Protein AF-N6TYP0-F1 (afdb_monomer_lite)

Structure (mmCIF, N/CA/C/O backbone):
data_AF-N6TYP0-F1
#
_entry.id   AF-N6TYP0-F1
#
loop_
_atom_site.group_PDB
_atom_site.id
_atom_site.type_symbol
_atom_site.label_atom_id
_atom_site.label_alt_id
_atom_site.label_comp_id
_atom_site.label_asym_id
_atom_site.label_entity_id
_atom_site.label_seq_id
_atom_site.pdbx_PDB_ins_code
_atom_site.Cartn_x
_atom_site.Cartn_y
_atom_site.Cartn_z
_atom_site.occupancy
_atom_site.B_iso_or_equiv
_atom_site.auth_seq_id
_atom_site.auth_comp_id
_a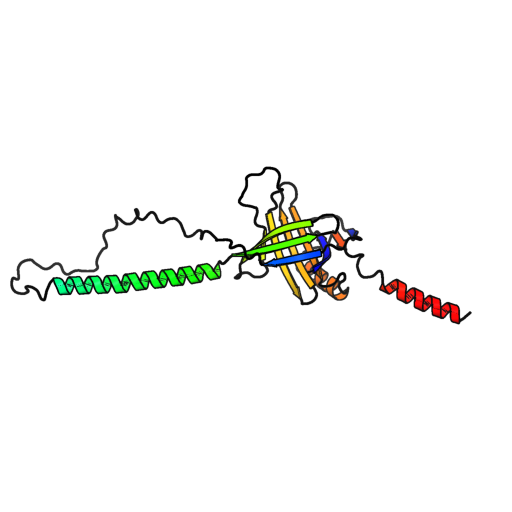tom_site.auth_asym_id
_atom_site.auth_atom_id
_atom_site.pdbx_PDB_model_num
ATOM 1 N N . MET A 1 1 ? 2.425 -13.419 2.176 1.00 88.25 1 MET A N 1
ATOM 2 C CA . MET A 1 1 ? 3.664 -13.027 1.487 1.00 88.25 1 MET A CA 1
ATOM 3 C C . MET A 1 1 ? 3.292 -12.378 0.166 1.00 88.25 1 MET A C 1
ATOM 5 O O . MET A 1 1 ? 2.294 -12.791 -0.429 1.00 88.25 1 MET A O 1
ATOM 9 N N . TRP A 1 2 ? 4.047 -11.353 -0.212 1.00 93.81 2 TRP A N 1
ATOM 10 C CA . TRP A 1 2 ? 3.915 -10.574 -1.436 1.00 93.81 2 TRP A CA 1
ATOM 11 C C . TRP A 1 2 ? 5.307 -10.142 -1.903 1.00 93.81 2 TRP A C 1
ATOM 13 O O . TRP A 1 2 ? 6.146 -9.832 -1.065 1.00 93.81 2 TRP A O 1
ATOM 23 N N . TYR A 1 3 ? 5.543 -10.083 -3.204 1.00 93.88 3 TYR A N 1
ATOM 24 C CA . TYR A 1 3 ? 6.759 -9.545 -3.806 1.00 93.88 3 TYR A CA 1
ATOM 25 C C . TYR A 1 3 ? 6.466 -8.154 -4.350 1.00 93.88 3 TYR A C 1
ATOM 27 O O . TYR A 1 3 ? 5.438 -7.959 -5.001 1.00 93.88 3 TYR A O 1
ATOM 35 N N . LEU A 1 4 ? 7.346 -7.188 -4.097 1.00 94.31 4 LEU A N 1
ATOM 36 C CA . LEU A 1 4 ? 7.292 -5.902 -4.783 1.00 94.31 4 LEU A CA 1
ATOM 37 C C . LEU A 1 4 ? 7.694 -6.126 -6.241 1.00 94.31 4 LEU A C 1
ATOM 39 O O . LEU A 1 4 ? 8.752 -6.703 -6.496 1.00 94.31 4 LEU A O 1
ATOM 43 N N . ILE A 1 5 ? 6.852 -5.693 -7.178 1.00 94.94 5 ILE A N 1
ATOM 44 C CA . ILE A 1 5 ? 7.095 -5.793 -8.624 1.00 94.94 5 ILE A CA 1
ATOM 45 C C . ILE A 1 5 ? 7.471 -4.431 -9.200 1.00 94.94 5 ILE A C 1
ATOM 47 O O . ILE A 1 5 ? 8.457 -4.320 -9.928 1.00 94.94 5 ILE A O 1
ATOM 51 N N . GLU A 1 6 ? 6.710 -3.390 -8.853 1.00 95.12 6 GLU A N 1
ATOM 52 C CA . GLU A 1 6 ? 7.038 -2.012 -9.217 1.00 95.12 6 GLU A CA 1
ATOM 53 C C . GLU A 1 6 ? 6.721 -1.043 -8.076 1.00 95.12 6 GLU A C 1
ATOM 55 O O . GLU A 1 6 ? 5.681 -1.160 -7.421 1.00 95.12 6 GLU A O 1
ATOM 60 N N . LYS A 1 7 ? 7.593 -0.051 -7.880 1.00 94.06 7 LYS A N 1
ATOM 61 C CA . LYS A 1 7 ? 7.318 1.159 -7.098 1.00 94.06 7 LYS A CA 1
ATOM 62 C C . LYS A 1 7 ? 7.265 2.351 -8.052 1.00 94.06 7 LYS A C 1
ATOM 64 O O . LYS A 1 7 ? 8.218 2.634 -8.768 1.00 94.06 7 LYS A O 1
ATOM 69 N N . LEU A 1 8 ? 6.131 3.036 -8.066 1.00 94.56 8 LEU A N 1
ATOM 70 C CA . LEU A 1 8 ? 5.829 4.165 -8.939 1.00 94.56 8 LEU A CA 1
ATOM 71 C C . LEU A 1 8 ? 5.824 5.430 -8.087 1.00 94.56 8 LEU A C 1
ATOM 73 O O . LEU A 1 8 ? 4.904 5.615 -7.297 1.00 94.56 8 LEU A O 1
ATOM 77 N N . VAL A 1 9 ? 6.836 6.281 -8.205 1.00 92.56 9 VAL A N 1
ATOM 78 C CA . VAL A 1 9 ? 6.899 7.550 -7.469 1.00 92.56 9 VAL A CA 1
ATOM 79 C C . VAL A 1 9 ? 6.214 8.629 -8.303 1.00 92.56 9 VAL A C 1
ATOM 81 O O . VAL A 1 9 ? 6.543 8.827 -9.469 1.00 92.56 9 VAL A O 1
ATOM 84 N N . HIS A 1 10 ? 5.235 9.303 -7.703 1.00 90.62 10 HIS A N 1
ATOM 85 C CA . HIS A 1 10 ? 4.375 10.285 -8.370 1.00 90.62 10 HIS A CA 1
ATOM 86 C C . HIS A 1 10 ? 4.818 11.736 -8.140 1.00 90.62 10 HIS A C 1
ATOM 88 O O . HIS A 1 10 ? 4.333 12.635 -8.821 1.00 90.62 10 HIS A O 1
ATOM 94 N N . THR A 1 11 ? 5.703 11.978 -7.169 1.00 85.44 11 THR A N 1
ATOM 95 C CA . THR A 1 11 ? 6.241 13.311 -6.841 1.00 85.44 11 THR A CA 1
ATOM 96 C C . THR A 1 11 ? 7.476 13.690 -7.653 1.00 85.44 11 THR A C 1
ATOM 98 O O . THR A 1 11 ? 7.867 14.851 -7.647 1.00 85.44 11 THR A O 1
ATOM 101 N N . GLU A 1 12 ? 8.102 12.729 -8.329 1.00 79.88 12 GLU A N 1
ATOM 102 C CA . GLU A 1 12 ? 9.332 12.948 -9.086 1.00 79.88 12 GLU A CA 1
ATOM 103 C C . GLU A 1 12 ? 9.019 13.591 -10.446 1.00 79.88 12 GLU A C 1
ATOM 105 O O . GLU A 1 12 ? 8.134 13.132 -11.170 1.00 79.88 12 GLU A O 1
ATOM 110 N N . GLU A 1 13 ? 9.752 14.637 -10.830 1.00 77.75 13 GLU A N 1
ATOM 111 C CA . GLU A 1 13 ? 9.562 15.303 -12.132 1.00 77.75 13 GLU A CA 1
ATOM 112 C C . GLU A 1 13 ? 10.243 14.543 -13.281 1.00 77.75 13 GLU A C 1
ATOM 114 O O . GLU A 1 13 ? 9.844 14.624 -14.451 1.00 77.75 13 GLU A O 1
ATOM 119 N N . ARG A 1 14 ? 11.284 13.772 -12.952 1.00 80.38 14 ARG A N 1
ATOM 120 C CA . ARG A 1 14 ? 12.075 13.020 -13.923 1.00 80.38 14 ARG A CA 1
ATOM 121 C C . ARG A 1 14 ? 11.320 11.786 -14.392 1.00 80.38 14 ARG A C 1
ATOM 123 O O . ARG A 1 14 ? 10.904 10.947 -13.600 1.00 80.38 14 ARG A O 1
ATOM 130 N N . HIS A 1 15 ? 11.208 11.662 -15.710 1.00 85.88 15 HIS A N 1
ATOM 131 C CA . HIS A 1 15 ? 10.636 10.483 -16.343 1.00 85.88 15 HIS A CA 1
ATOM 132 C C . HIS A 1 15 ? 11.726 9.428 -16.505 1.00 85.88 15 HIS A C 1
ATOM 134 O O . HIS A 1 15 ? 12.552 9.520 -17.414 1.00 85.88 15 HIS A O 1
ATOM 140 N N . GLN A 1 16 ? 11.769 8.452 -15.602 1.00 89.81 16 GLN A N 1
ATOM 141 C CA . GLN A 1 16 ? 12.806 7.427 -15.613 1.00 89.81 16 GLN A CA 1
ATOM 142 C C . GLN A 1 16 ? 12.264 6.081 -15.145 1.00 89.81 16 GLN A C 1
ATOM 144 O O . GLN A 1 16 ? 11.435 5.989 -14.245 1.00 89.81 16 GLN A O 1
ATOM 149 N N . THR A 1 17 ? 12.770 5.012 -15.755 1.00 91.06 17 THR A N 1
ATOM 150 C CA . THR A 1 17 ? 12.577 3.647 -15.272 1.00 91.06 17 THR A CA 1
ATOM 151 C C . THR A 1 17 ? 13.923 3.065 -14.877 1.00 91.06 17 THR A C 1
ATOM 153 O O . THR A 1 17 ? 14.840 3.025 -15.697 1.00 91.06 17 THR A O 1
ATOM 156 N N . ILE A 1 18 ? 14.032 2.589 -13.641 1.00 91.06 18 ILE A N 1
ATOM 157 C CA . ILE A 1 18 ? 15.195 1.849 -13.154 1.00 91.06 18 ILE A CA 1
ATOM 158 C C . ILE A 1 18 ? 14.818 0.387 -12.919 1.00 91.06 18 ILE A C 1
ATOM 160 O O . ILE A 1 18 ? 13.674 0.070 -12.594 1.00 91.06 18 ILE A O 1
ATOM 164 N N . ARG A 1 19 ? 15.778 -0.520 -13.115 1.00 90.50 19 ARG A N 1
ATOM 165 C CA . ARG A 1 19 ? 15.606 -1.956 -12.873 1.00 90.50 19 ARG A CA 1
ATOM 166 C C . ARG A 1 19 ? 16.536 -2.385 -11.752 1.00 90.50 19 ARG A C 1
ATOM 168 O O . ARG A 1 19 ? 17.746 -2.204 -11.853 1.00 90.50 19 ARG A O 1
ATOM 175 N N . LEU A 1 20 ? 15.955 -2.949 -10.708 1.00 87.94 20 LEU A N 1
ATOM 176 C CA . LEU A 1 20 ? 16.646 -3.438 -9.531 1.00 87.94 20 LEU A CA 1
ATOM 177 C C . LEU A 1 20 ? 16.724 -4.965 -9.587 1.00 87.94 20 LEU A C 1
ATOM 179 O O . LEU A 1 20 ? 15.773 -5.652 -9.975 1.00 87.94 20 LEU A O 1
ATOM 183 N N . THR A 1 21 ? 17.875 -5.492 -9.181 1.00 83.25 21 THR A N 1
ATOM 184 C CA . THR A 1 21 ? 18.109 -6.935 -9.049 1.00 83.25 21 THR A CA 1
ATOM 185 C C . THR A 1 21 ? 17.519 -7.499 -7.759 1.00 83.25 21 THR A C 1
ATOM 187 O O . THR A 1 21 ? 17.315 -8.707 -7.654 1.00 83.25 21 THR A O 1
ATOM 190 N N . SER A 1 22 ? 17.215 -6.637 -6.785 1.00 86.88 22 SER A N 1
ATOM 191 C CA . SER A 1 22 ? 16.569 -7.022 -5.536 1.00 86.88 22 SER A CA 1
ATOM 192 C C . SER A 1 22 ? 15.104 -7.410 -5.755 1.00 86.88 22 SER A C 1
ATOM 194 O O . SER A 1 22 ? 14.397 -6.860 -6.604 1.00 86.88 22 SER A O 1
ATOM 196 N N . CYS A 1 23 ? 14.643 -8.364 -4.946 1.00 89.12 23 CYS A N 1
ATOM 197 C CA . CYS A 1 23 ? 13.252 -8.805 -4.869 1.00 89.12 23 CYS A CA 1
ATOM 198 C C . CYS A 1 23 ? 12.704 -8.534 -3.465 1.00 89.12 23 CYS A C 1
ATOM 200 O O . CYS A 1 23 ? 12.705 -9.448 -2.638 1.00 89.12 23 CYS A O 1
ATOM 202 N N . PRO A 1 24 ? 12.257 -7.305 -3.154 1.00 91.38 24 PRO A N 1
ATOM 203 C CA . PRO A 1 24 ? 11.723 -7.021 -1.834 1.00 91.38 24 PRO A CA 1
ATOM 204 C C . PRO A 1 24 ? 10.475 -7.859 -1.550 1.00 91.38 24 PRO A C 1
ATOM 206 O O . PRO A 1 24 ? 9.543 -7.912 -2.358 1.00 91.38 24 PRO A O 1
ATOM 209 N N . VAL A 1 25 ? 10.459 -8.505 -0.388 1.00 91.56 25 VAL A N 1
ATOM 210 C CA . VAL A 1 25 ? 9.355 -9.338 0.086 1.00 91.56 25 VAL A CA 1
ATOM 211 C C . VAL A 1 25 ? 8.621 -8.611 1.201 1.00 91.56 25 VAL A C 1
ATOM 213 O O . VAL A 1 25 ? 9.226 -8.090 2.136 1.00 91.56 25 VAL A O 1
ATOM 216 N N . ILE A 1 26 ? 7.296 -8.594 1.104 1.00 90.88 26 ILE A N 1
ATOM 217 C CA . ILE A 1 26 ? 6.393 -7.915 2.022 1.00 90.88 26 ILE A CA 1
ATOM 218 C C . ILE A 1 26 ? 5.449 -8.934 2.659 1.00 90.88 26 ILE A C 1
ATOM 220 O O . ILE A 1 26 ? 4.714 -9.685 2.006 1.00 90.88 26 ILE A O 1
ATOM 224 N N . HIS A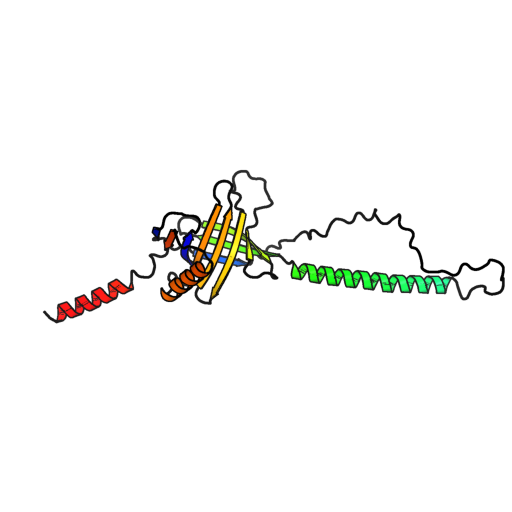 1 27 ? 5.440 -8.936 3.982 1.00 89.81 27 HIS A N 1
ATOM 225 C CA . HIS A 1 27 ? 4.520 -9.694 4.809 1.00 89.81 27 HIS A CA 1
ATOM 226 C C . HIS A 1 27 ? 3.527 -8.732 5.441 1.00 89.81 27 HIS A C 1
ATOM 228 O O . HIS A 1 27 ? 3.915 -7.755 6.069 1.00 89.81 27 HIS A O 1
ATOM 234 N N . ILE A 1 28 ? 2.241 -9.024 5.263 1.00 88.62 28 ILE A N 1
ATOM 235 C CA . ILE A 1 28 ? 1.140 -8.257 5.839 1.00 88.62 28 ILE A CA 1
ATOM 236 C C . ILE A 1 28 ? 0.375 -9.210 6.751 1.00 88.62 28 ILE A C 1
ATOM 238 O O . ILE A 1 28 ? -0.070 -10.268 6.296 1.00 88.62 28 ILE A O 1
ATOM 242 N N . SER A 1 29 ? 0.241 -8.850 8.021 1.00 88.38 29 SER A N 1
ATOM 243 C CA . SER A 1 29 ? -0.442 -9.656 9.036 1.00 88.38 29 SER A CA 1
ATOM 244 C C . SER A 1 29 ? -1.262 -8.773 9.964 1.00 88.38 29 SER A C 1
ATOM 246 O O . SER A 1 29 ? -0.854 -7.657 10.271 1.00 88.38 29 SER A O 1
ATOM 248 N N . GLU A 1 30 ? -2.402 -9.272 10.438 1.00 85.94 30 GLU A N 1
ATOM 249 C CA . GLU A 1 30 ? -3.161 -8.598 11.493 1.00 85.94 30 GLU A CA 1
ATOM 250 C C . GLU A 1 30 ? -2.338 -8.600 12.785 1.00 85.94 30 GLU A C 1
ATOM 252 O O . GLU A 1 30 ? -1.864 -9.649 13.228 1.00 85.94 30 GLU A O 1
ATOM 257 N N . ASP A 1 31 ? -2.166 -7.422 13.375 1.00 79.50 31 ASP A N 1
ATOM 258 C CA . ASP A 1 31 ? -1.573 -7.302 14.696 1.00 79.50 31 ASP A CA 1
ATOM 259 C C . ASP A 1 31 ? -2.681 -7.512 15.732 1.00 79.50 31 ASP A C 1
ATOM 261 O O . ASP A 1 31 ? -3.664 -6.768 15.793 1.00 79.50 31 ASP A O 1
ATOM 265 N N . ARG A 1 32 ? -2.546 -8.591 16.506 1.00 69.75 32 ARG A N 1
ATOM 266 C CA . ARG A 1 32 ? -3.521 -8.998 17.524 1.00 69.75 32 ARG A CA 1
ATOM 267 C C . ARG A 1 32 ? -3.337 -8.253 18.843 1.00 69.75 32 ARG A C 1
ATOM 269 O O . ARG A 1 32 ? -4.120 -8.483 19.766 1.00 69.75 32 ARG A O 1
ATOM 276 N N . THR A 1 33 ? -2.335 -7.381 18.952 1.00 59.38 33 THR A N 1
ATOM 277 C CA . THR A 1 33 ? -2.225 -6.483 20.098 1.00 59.38 33 THR A CA 1
ATOM 278 C C . THR A 1 33 ? -3.418 -5.524 20.095 1.00 59.38 33 THR A C 1
ATOM 280 O O . THR A 1 33 ? -3.785 -4.906 19.093 1.00 59.38 33 THR A O 1
ATOM 283 N N . THR A 1 34 ? -4.139 -5.474 21.212 1.00 46.94 34 THR A N 1
ATOM 284 C CA . THR A 1 34 ? -5.358 -4.674 21.318 1.00 46.94 34 THR A CA 1
ATOM 285 C C . THR A 1 34 ? -5.004 -3.195 21.404 1.00 46.94 34 THR A C 1
ATOM 287 O O . THR A 1 34 ? -4.691 -2.697 22.484 1.00 46.94 34 THR A O 1
ATOM 290 N N . PHE A 1 35 ? -5.126 -2.469 20.294 1.00 49.94 35 PHE A N 1
ATOM 291 C CA . PHE A 1 35 ? -5.180 -1.010 20.317 1.00 49.94 35 PHE A CA 1
ATOM 292 C C . PHE A 1 35 ? -6.506 -0.598 20.958 1.00 49.94 35 PHE A C 1
ATOM 294 O O . PHE A 1 35 ? -7.560 -0.588 20.319 1.00 49.94 35 PHE A O 1
ATOM 301 N N . THR A 1 36 ? -6.491 -0.302 22.257 1.00 41.41 36 THR A N 1
ATOM 302 C CA . THR A 1 36 ? -7.652 0.316 22.891 1.00 41.41 36 THR A CA 1
ATOM 303 C C . THR A 1 36 ? -7.725 1.753 22.392 1.00 41.41 36 THR A C 1
ATOM 305 O O . THR A 1 36 ? -6.992 2.634 22.826 1.00 41.41 36 THR A O 1
ATOM 308 N N . THR A 1 37 ? -8.624 2.025 21.446 1.00 41.59 37 THR A N 1
ATOM 309 C CA . THR A 1 37 ? -9.070 3.399 21.232 1.00 41.59 37 THR A CA 1
ATOM 310 C C . THR A 1 37 ? -9.636 3.885 22.562 1.00 41.59 37 THR A C 1
ATOM 312 O O . THR A 1 37 ? -10.731 3.462 22.948 1.00 41.59 37 THR A O 1
ATOM 315 N N . ARG A 1 38 ? -8.920 4.775 23.266 1.00 38.03 38 ARG A N 1
ATOM 316 C CA . ARG A 1 38 ? -9.577 5.719 24.173 1.00 38.03 38 ARG A CA 1
ATOM 317 C C . ARG A 1 38 ? -10.626 6.410 23.319 1.00 38.03 38 ARG A C 1
ATOM 319 O O . ARG A 1 38 ? -10.304 7.190 22.429 1.00 38.03 38 ARG A O 1
ATOM 326 N N . ASN A 1 39 ? -11.875 6.014 23.515 1.00 37.62 39 ASN A N 1
ATOM 327 C CA . ASN A 1 39 ? -13.007 6.626 22.857 1.00 37.62 39 ASN A CA 1
ATOM 328 C C . ASN A 1 39 ? -12.940 8.130 23.190 1.00 37.62 39 ASN A C 1
ATOM 330 O O . ASN A 1 39 ? -12.991 8.456 24.375 1.00 37.62 39 ASN A O 1
ATOM 334 N N . PRO A 1 40 ? -12.788 9.049 22.218 1.00 40.25 40 PRO A N 1
ATOM 335 C CA . PRO A 1 40 ? -12.683 10.483 22.502 1.00 40.25 40 PRO A CA 1
ATOM 336 C C . PRO A 1 40 ? -13.972 11.057 23.115 1.00 40.25 40 PRO A C 1
ATOM 338 O O . PRO A 1 40 ? -13.974 12.179 23.612 1.00 40.25 40 PRO A O 1
ATOM 341 N N . LEU A 1 41 ? -15.058 10.276 23.140 1.00 39.22 41 LEU A N 1
ATOM 342 C CA . LEU A 1 41 ? -16.283 10.591 23.877 1.00 39.22 41 LEU A CA 1
ATOM 343 C C . LEU A 1 41 ? -16.255 10.157 25.350 1.00 39.22 41 LEU A C 1
ATOM 345 O O . LEU A 1 41 ? -17.188 10.464 26.085 1.00 39.22 41 LEU A O 1
ATOM 349 N N . TYR A 1 42 ? -15.195 9.492 25.815 1.00 39.47 42 TYR A N 1
ATOM 350 C CA . TYR A 1 42 ? -14.949 9.271 27.239 1.00 39.47 42 TYR A CA 1
ATOM 351 C C . TYR A 1 42 ? -14.141 10.449 27.799 1.00 39.47 42 TYR A C 1
ATOM 353 O O . TYR A 1 42 ? -13.025 10.301 28.294 1.00 39.47 42 TYR A O 1
ATOM 361 N N . LYS A 1 43 ? -14.725 11.655 27.749 1.00 30.38 43 LYS A N 1
ATOM 362 C CA . LYS A 1 43 ? -14.452 12.595 28.838 1.00 30.38 43 LYS A CA 1
ATOM 363 C C . LYS A 1 43 ? -14.915 11.868 30.095 1.00 30.38 43 LYS A C 1
ATOM 365 O O . LYS A 1 43 ? -16.057 11.412 30.136 1.00 30.38 43 LYS A O 1
ATOM 370 N N . PHE A 1 44 ? -14.031 11.725 31.080 1.00 36.16 44 PHE A N 1
ATOM 371 C CA . PHE A 1 44 ? -14.465 11.522 32.456 1.00 36.16 44 PHE A CA 1
ATOM 372 C C . PHE A 1 44 ? -15.521 12.596 32.705 1.00 36.16 44 PHE A C 1
ATOM 374 O O . PHE A 1 44 ? -15.200 13.783 32.753 1.00 36.16 44 PHE A O 1
ATOM 381 N N . TYR A 1 45 ? -16.792 12.195 32.695 1.00 34.03 45 TYR A N 1
ATOM 382 C CA . TYR A 1 45 ? -17.855 13.075 33.120 1.00 34.03 45 TYR A CA 1
ATOM 383 C C . TYR A 1 45 ? -17.611 13.195 34.611 1.00 34.03 45 TYR A C 1
ATOM 385 O O . TYR A 1 45 ? -17.856 12.252 35.361 1.00 34.03 45 TYR A O 1
ATOM 393 N N . ASP A 1 46 ? -16.987 14.300 34.993 1.00 31.31 46 ASP A N 1
ATOM 394 C CA . ASP A 1 46 ? -16.956 14.738 36.367 1.00 31.31 46 ASP A CA 1
ATOM 395 C C . ASP A 1 46 ? -18.416 14.746 36.836 1.00 31.31 46 ASP A C 1
ATOM 397 O O . ASP A 1 46 ? -19.237 15.539 36.364 1.00 31.31 46 ASP A O 1
ATOM 401 N N . SER A 1 47 ? -18.772 13.784 37.688 1.00 39.69 47 SER A N 1
ATOM 402 C CA . SER A 1 47 ? -20.130 13.591 38.209 1.00 39.69 47 SER A CA 1
ATOM 403 C C . SER A 1 47 ? -20.617 14.781 39.040 1.00 39.69 47 SER A C 1
ATOM 405 O O . SER A 1 47 ? -21.737 14.773 39.539 1.00 39.69 47 SER A O 1
ATOM 407 N N . THR A 1 48 ? -19.799 15.822 39.163 1.00 37.38 48 THR A N 1
ATOM 408 C CA . THR A 1 48 ? -20.099 17.051 39.886 1.00 37.38 48 THR A CA 1
ATOM 409 C C . THR A 1 48 ? -20.957 18.033 39.066 1.00 37.38 48 THR A C 1
ATOM 411 O O . THR A 1 48 ? -21.625 18.888 39.641 1.00 37.38 48 THR A O 1
ATOM 414 N N . TYR A 1 49 ? -21.062 17.876 37.736 1.00 33.12 49 TYR A N 1
ATOM 415 C CA . TYR A 1 49 ? -21.858 18.755 36.851 1.00 33.12 49 TYR A CA 1
ATOM 416 C C . TYR A 1 49 ? -23.327 18.311 36.667 1.00 33.12 49 TYR A C 1
ATOM 418 O O . TYR A 1 49 ? -23.887 18.356 35.571 1.00 33.12 49 TYR A O 1
ATOM 426 N N . GLY A 1 50 ? -23.955 17.836 37.743 1.00 34.84 50 GLY A N 1
ATOM 427 C CA . GLY A 1 50 ? -25.379 17.468 37.771 1.00 34.84 50 GLY A CA 1
ATOM 428 C C . GLY A 1 50 ? -26.136 17.952 39.010 1.00 34.84 50 GLY A C 1
ATOM 429 O O . GLY A 1 50 ? -27.354 17.818 39.064 1.00 34.84 50 GLY A O 1
ATOM 430 N N . ALA A 1 51 ? -25.452 18.548 39.989 1.00 36.03 51 ALA A N 1
ATOM 431 C CA . ALA A 1 51 ? -26.031 18.867 41.294 1.00 36.03 51 ALA A CA 1
ATOM 432 C C . ALA A 1 51 ? -26.880 20.157 41.337 1.00 36.03 51 ALA A C 1
ATOM 434 O O . ALA A 1 51 ? -27.203 20.623 42.426 1.00 36.03 51 ALA A O 1
ATOM 435 N N . GLN A 1 52 ? -27.230 20.768 40.195 1.00 34.09 52 GLN A N 1
ATOM 436 C CA . GLN A 1 52 ? -27.807 22.121 40.213 1.00 34.09 52 GLN A CA 1
ATOM 437 C C . GLN A 1 52 ? -28.933 22.406 39.214 1.00 34.09 52 GLN A C 1
ATOM 439 O O . GLN A 1 52 ? -29.304 23.565 39.037 1.00 34.09 52 GLN A O 1
ATOM 444 N N . TYR A 1 53 ? -29.533 21.377 38.611 1.00 31.69 53 TYR A N 1
ATOM 445 C CA . TYR A 1 53 ? -30.766 21.562 37.846 1.00 31.69 53 TYR A CA 1
ATOM 446 C C . TYR A 1 53 ? -31.962 21.041 38.646 1.00 31.69 53 TYR A C 1
ATOM 448 O O . TYR A 1 53 ? -32.048 19.833 38.876 1.00 31.69 53 TYR A O 1
ATOM 456 N N . PRO A 1 54 ? -32.890 21.915 39.083 1.00 34.41 54 PRO A N 1
ATOM 457 C CA . PRO A 1 54 ? -34.143 21.457 39.651 1.00 34.41 54 PRO A CA 1
ATOM 458 C C . PRO A 1 54 ? -34.904 20.757 38.526 1.00 34.41 54 PRO A C 1
ATOM 460 O O . PRO A 1 54 ? -35.226 21.365 37.504 1.00 34.41 54 PRO A O 1
ATOM 463 N N . TYR A 1 55 ? -35.148 19.458 38.685 1.00 35.38 55 TYR A N 1
ATOM 464 C CA . TYR A 1 55 ? -36.095 18.752 37.836 1.00 35.38 55 TYR A CA 1
ATOM 465 C C . TYR A 1 55 ? -37.443 19.467 37.960 1.00 35.38 55 TYR A C 1
ATOM 467 O O . TYR A 1 55 ? -38.105 19.382 38.992 1.00 35.38 55 TYR A O 1
ATOM 475 N N . ASN A 1 56 ? -37.842 20.182 36.907 1.00 38.31 56 ASN A N 1
ATOM 476 C CA . ASN A 1 56 ? -39.229 20.582 36.717 1.00 38.31 56 ASN A CA 1
ATOM 477 C C . ASN A 1 56 ? -40.024 19.299 36.470 1.00 38.31 56 ASN A C 1
ATOM 479 O O . ASN A 1 56 ? -40.122 18.805 35.346 1.00 38.31 56 ASN A O 1
ATOM 483 N N . THR A 1 57 ? -40.543 18.731 37.553 1.00 41.53 57 THR A N 1
ATOM 484 C CA . THR A 1 57 ? -41.560 17.691 37.514 1.00 41.53 57 THR A CA 1
ATOM 485 C C . THR A 1 57 ? -42.816 18.272 36.851 1.00 41.53 57 THR A C 1
ATOM 487 O O . THR A 1 57 ? -43.293 19.334 37.258 1.00 41.53 57 THR A O 1
ATOM 490 N N . PRO A 1 58 ? -43.368 17.635 35.803 1.00 40.69 58 PRO A N 1
ATOM 491 C CA . PRO A 1 58 ? -44.615 18.089 35.203 1.00 40.69 58 PRO A CA 1
ATOM 492 C C . PRO A 1 58 ? -45.756 17.940 36.216 1.00 40.69 58 PRO A C 1
ATOM 494 O O . PRO A 1 58 ? -46.059 16.827 36.634 1.00 40.69 58 PRO A O 1
ATOM 497 N N . ASN A 1 59 ? -46.371 19.064 36.596 1.00 41.66 59 ASN A N 1
ATOM 498 C CA . ASN A 1 59 ? -47.667 19.178 37.275 1.00 41.66 59 ASN A CA 1
ATOM 499 C C . ASN A 1 59 ? -47.976 18.087 38.316 1.00 41.66 59 ASN A C 1
ATOM 501 O O . ASN A 1 59 ? -48.869 17.260 38.125 1.00 41.66 59 ASN A O 1
ATOM 505 N N . VAL A 1 60 ? -47.313 18.151 39.471 1.00 41.94 60 VAL A N 1
ATOM 506 C CA . VAL A 1 60 ? -47.921 17.620 40.698 1.00 41.94 60 VAL A CA 1
ATOM 507 C C . VAL A 1 60 ? -49.043 18.593 41.085 1.00 41.94 60 VAL A C 1
ATOM 509 O O . VAL A 1 60 ? -48.762 19.785 41.227 1.00 41.94 60 VAL A O 1
ATOM 512 N N . PRO A 1 61 ? -50.308 18.158 41.235 1.00 37.62 61 PRO A N 1
ATOM 513 C CA . PRO A 1 61 ? -51.375 19.048 41.669 1.00 37.62 61 PRO A CA 1
ATOM 514 C C . PRO A 1 61 ? -51.027 19.607 43.051 1.00 37.62 61 PRO A C 1
ATOM 516 O O . PRO A 1 61 ? -50.889 18.850 44.014 1.00 37.62 61 PRO A O 1
ATOM 519 N N . THR A 1 62 ? -50.888 20.925 43.164 1.00 37.56 62 THR A N 1
ATOM 520 C CA . THR A 1 62 ? -50.803 21.614 44.452 1.00 37.56 62 THR A CA 1
ATOM 521 C C . THR A 1 62 ? -52.124 21.405 45.191 1.00 37.56 62 THR A C 1
ATOM 523 O O . THR A 1 62 ? -53.140 22.030 44.889 1.00 37.56 62 THR A O 1
ATOM 526 N N . ARG A 1 63 ? -52.145 20.463 46.141 1.00 40.06 63 ARG A N 1
ATOM 527 C CA . ARG A 1 63 ? -53.311 20.243 47.001 1.00 40.06 63 ARG A CA 1
ATOM 528 C C . ARG A 1 63 ? -53.484 21.435 47.940 1.00 40.06 63 ARG A C 1
ATOM 530 O O . ARG A 1 63 ? -52.588 21.772 48.708 1.00 40.06 63 ARG A O 1
ATOM 537 N N . ASN A 1 64 ? -54.670 22.033 47.877 1.00 35.47 64 ASN A N 1
ATOM 538 C CA . ASN A 1 64 ? -55.151 23.020 48.836 1.00 35.47 64 ASN A CA 1
ATOM 539 C C . ASN A 1 64 ? -55.232 22.375 50.242 1.00 35.47 64 ASN A C 1
ATOM 541 O O . ASN A 1 64 ? -55.787 21.278 50.342 1.00 35.47 64 ASN A O 1
ATOM 545 N N . PRO A 1 65 ? -54.729 23.000 51.325 1.00 41.78 65 PRO A N 1
ATOM 546 C CA . PRO A 1 65 ? -54.534 22.329 52.621 1.00 41.78 65 PRO A CA 1
ATOM 547 C C . PRO A 1 65 ? -55.797 22.103 53.479 1.00 41.78 65 PRO A C 1
ATOM 549 O O . PRO A 1 65 ? -55.683 21.997 54.697 1.00 41.78 65 PRO A O 1
ATOM 552 N N . THR A 1 66 ? -57.005 22.064 52.907 1.00 40.25 66 THR A N 1
ATOM 553 C CA . THR A 1 66 ? -58.259 22.179 53.685 1.00 40.25 66 THR A CA 1
ATOM 554 C C . THR A 1 66 ? -59.255 21.020 53.570 1.00 40.25 66 THR A C 1
ATOM 556 O O . THR A 1 66 ? -60.390 21.174 54.009 1.00 40.25 66 THR A O 1
ATOM 559 N N . ASP A 1 67 ? -58.858 19.837 53.088 1.00 40.81 67 ASP A N 1
ATOM 560 C CA . ASP A 1 67 ? -59.729 18.646 53.123 1.00 40.81 67 ASP A CA 1
ATOM 561 C C . ASP A 1 67 ? -59.143 17.503 53.986 1.00 40.81 67 ASP A C 1
ATOM 563 O O . ASP A 1 67 ? -58.189 16.842 53.564 1.00 40.81 67 ASP A O 1
ATOM 567 N N . PRO A 1 68 ? -59.699 17.225 55.186 1.00 42.78 68 PRO A N 1
ATOM 568 C CA . PRO A 1 68 ? -59.210 16.177 56.083 1.00 42.78 68 PRO A CA 1
ATOM 569 C C . PRO A 1 68 ? -59.582 14.739 55.677 1.00 42.78 68 PRO A C 1
ATOM 571 O O . PRO A 1 68 ? -59.294 13.820 56.442 1.00 42.78 68 PRO A O 1
ATOM 574 N N . ARG A 1 69 ? -60.263 14.496 54.543 1.00 38.69 69 ARG A N 1
ATOM 575 C CA . ARG A 1 69 ? -60.880 13.180 54.255 1.00 38.69 69 ARG A CA 1
ATOM 576 C C . ARG A 1 69 ? -60.212 12.298 53.200 1.00 38.69 69 ARG A C 1
ATOM 578 O O . ARG A 1 69 ? -60.787 11.281 52.826 1.00 38.69 69 ARG A O 1
ATOM 585 N N . THR A 1 70 ? -58.987 12.593 52.767 1.00 43.69 70 THR A N 1
ATOM 586 C CA . THR A 1 70 ? -58.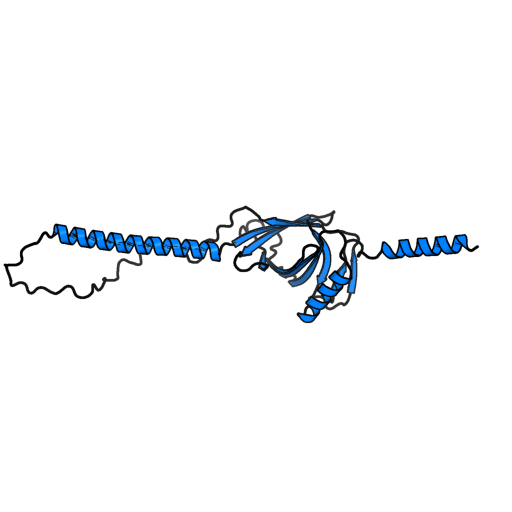219 11.654 51.918 1.00 43.69 70 THR A CA 1
ATOM 587 C C . THR A 1 70 ? -56.862 11.313 52.522 1.00 43.69 70 THR A C 1
ATOM 589 O O . THR A 1 70 ? -55.807 11.532 51.933 1.00 43.69 70 THR A O 1
ATOM 592 N N . THR A 1 71 ? -56.898 10.787 53.740 1.00 44.00 71 THR A N 1
ATOM 593 C CA . THR A 1 71 ? -55.757 10.175 54.414 1.00 44.00 71 THR A CA 1
ATOM 594 C C . THR A 1 71 ? -55.486 8.788 53.823 1.00 44.00 71 THR A C 1
ATOM 596 O O . THR A 1 71 ? -56.255 7.853 54.007 1.00 44.00 71 THR A O 1
ATOM 599 N N . PHE A 1 72 ? -54.369 8.712 53.095 1.00 45.84 72 PHE A N 1
ATOM 600 C CA . PHE A 1 72 ? -53.522 7.542 52.845 1.00 45.84 72 PHE A CA 1
ATOM 601 C C . PHE A 1 72 ? -54.199 6.245 52.378 1.00 45.84 72 PHE A C 1
ATOM 603 O O . PHE A 1 72 ? -54.526 5.366 53.170 1.00 45.84 72 PHE A O 1
ATOM 610 N N . VAL A 1 73 ? -54.190 6.029 51.061 1.00 47.34 73 VAL A N 1
ATOM 611 C CA . VAL A 1 73 ? -53.866 4.688 50.556 1.00 47.34 73 VAL A CA 1
ATOM 612 C C . VAL A 1 73 ? -52.336 4.630 50.524 1.00 47.34 73 VAL A C 1
ATOM 614 O O . VAL A 1 73 ? -51.724 5.060 49.556 1.00 47.34 73 VAL A O 1
ATOM 617 N N . ASN A 1 74 ? -51.763 4.277 51.682 1.00 57.38 74 ASN A N 1
ATOM 618 C CA . ASN A 1 74 ? -50.348 4.035 51.986 1.00 57.38 74 ASN A CA 1
ATOM 619 C C . ASN A 1 74 ? -49.316 4.870 51.210 1.00 57.38 74 ASN A C 1
ATOM 621 O O . ASN A 1 74 ? -48.925 4.546 50.094 1.00 57.38 74 ASN A O 1
ATOM 625 N N . GLU A 1 75 ? -48.738 5.862 51.883 1.00 55.97 75 GLU A N 1
ATOM 626 C CA . GLU A 1 75 ? -47.527 6.574 51.445 1.00 55.97 75 GLU A CA 1
ATOM 627 C C . GLU A 1 75 ? -46.396 5.618 51.010 1.00 55.97 75 GLU A C 1
ATOM 629 O O . GLU A 1 75 ? -45.675 5.881 50.050 1.00 55.97 75 GLU A O 1
ATOM 634 N N . GLN A 1 76 ? -46.317 4.442 51.644 1.00 57.97 76 GLN A N 1
ATOM 635 C CA . GLN A 1 76 ? -45.410 3.361 51.254 1.00 57.97 76 GLN A CA 1
ATOM 636 C C . GLN A 1 76 ? -45.656 2.815 49.842 1.00 57.97 76 GLN A C 1
ATOM 638 O O . GLN A 1 76 ? -44.700 2.440 49.168 1.00 57.97 76 GLN A O 1
ATOM 643 N N . ASP A 1 77 ? -46.904 2.747 49.385 1.00 60.28 77 ASP A N 1
ATOM 644 C CA . ASP A 1 77 ? -47.232 2.220 48.060 1.00 60.28 77 ASP A CA 1
ATOM 645 C C . ASP A 1 77 ? -46.894 3.241 46.968 1.00 60.28 77 ASP A C 1
ATOM 647 O O . ASP A 1 77 ? -46.388 2.859 45.914 1.00 60.28 77 ASP A O 1
ATOM 651 N N . PHE A 1 78 ? -47.043 4.539 47.254 1.00 59.38 78 PHE A N 1
ATOM 652 C CA . PHE A 1 78 ? -46.560 5.608 46.374 1.00 59.38 78 PHE A CA 1
ATOM 653 C C . PHE A 1 78 ? -45.030 5.587 46.231 1.00 59.38 78 PHE A C 1
ATOM 655 O O . PHE A 1 78 ? -44.520 5.638 45.112 1.00 59.38 78 PHE A O 1
ATOM 662 N N . ILE A 1 79 ? -44.297 5.443 47.343 1.00 65.88 79 ILE A N 1
ATOM 663 C CA . ILE A 1 79 ? -42.827 5.335 47.330 1.00 65.88 79 ILE A CA 1
ATOM 664 C C . ILE A 1 79 ? -42.387 4.118 46.509 1.00 65.88 79 ILE A C 1
ATOM 666 O O . ILE A 1 79 ? -41.572 4.264 45.602 1.00 65.88 79 ILE A O 1
ATOM 670 N N . LYS A 1 80 ? -42.988 2.941 46.737 1.00 70.88 80 LYS A N 1
ATOM 671 C CA . LYS A 1 80 ? -42.689 1.726 45.957 1.00 70.88 80 LYS A CA 1
ATOM 672 C C . LYS A 1 80 ? -42.956 1.906 44.465 1.00 70.88 80 LYS A C 1
ATOM 674 O O . LYS A 1 80 ? -42.208 1.390 43.637 1.00 70.88 80 LYS A O 1
ATOM 679 N N . GLN A 1 81 ? -44.028 2.608 44.106 1.00 67.62 81 GLN A N 1
ATOM 680 C CA . GLN A 1 81 ? -44.398 2.813 42.709 1.00 67.62 81 GLN A CA 1
ATOM 681 C C . GLN A 1 81 ? -43.440 3.782 42.001 1.00 67.62 81 GLN A C 1
ATOM 683 O O . GLN A 1 81 ? -43.063 3.525 40.855 1.00 67.62 81 GLN A O 1
ATOM 688 N N . ASN A 1 82 ? -42.991 4.837 42.690 1.00 61.81 82 ASN A N 1
ATOM 689 C CA . ASN A 1 82 ? -41.944 5.732 42.195 1.00 61.81 82 ASN A CA 1
ATOM 690 C C . ASN A 1 82 ? -40.590 5.018 42.077 1.00 61.81 82 ASN A C 1
ATOM 692 O O . ASN A 1 82 ? -39.946 5.117 41.037 1.00 61.81 82 ASN A O 1
ATOM 696 N N . GLU A 1 83 ? -40.191 4.228 43.078 1.00 62.66 83 GLU A N 1
ATOM 697 C CA . GLU A 1 83 ? -38.955 3.436 43.026 1.00 62.66 83 GLU A CA 1
ATOM 698 C C . GLU A 1 83 ? -38.968 2.420 41.871 1.00 62.66 83 GLU A C 1
ATOM 700 O O . GLU A 1 83 ? -37.967 2.242 41.180 1.00 62.66 83 GLU A O 1
ATOM 705 N N . GLU A 1 84 ? -40.102 1.763 41.607 1.00 68.94 84 GLU A N 1
ATOM 706 C CA . GLU A 1 84 ? -40.269 0.843 40.475 1.00 68.94 84 GLU A CA 1
ATOM 707 C C . GLU A 1 84 ? -40.194 1.578 39.122 1.00 68.94 84 GLU A C 1
ATOM 709 O O . GLU A 1 84 ? -39.601 1.055 38.170 1.00 68.94 84 GLU A O 1
ATOM 714 N N . TYR A 1 85 ? -40.775 2.777 39.018 1.00 59.22 85 TYR A N 1
ATOM 715 C CA . TYR A 1 85 ? -40.702 3.610 37.815 1.00 59.22 85 TYR A CA 1
ATOM 716 C C . TYR A 1 85 ? -39.268 4.089 37.548 1.00 59.22 85 TYR A C 1
ATOM 718 O O . TYR A 1 85 ? -38.765 3.939 36.430 1.00 59.22 85 TYR A O 1
ATOM 726 N N . ASP A 1 86 ? -38.571 4.565 38.578 1.00 54.75 86 ASP A N 1
ATOM 727 C CA . ASP A 1 86 ? -37.167 4.975 38.498 1.00 54.75 86 ASP A CA 1
ATOM 728 C C . ASP A 1 86 ? -36.258 3.787 38.172 1.00 54.75 86 ASP A C 1
ATOM 730 O O . ASP A 1 86 ? -35.358 3.898 37.336 1.00 54.75 86 ASP A O 1
ATOM 734 N N . ARG A 1 87 ? -36.537 2.603 38.736 1.00 58.56 87 ARG A N 1
ATOM 735 C CA . ARG A 1 87 ? -35.831 1.362 38.391 1.00 58.56 87 ARG A CA 1
ATOM 736 C C . ARG A 1 87 ? -36.038 1.012 36.918 1.00 58.56 87 ARG A C 1
ATOM 738 O O . ARG A 1 87 ? -35.069 0.754 36.214 1.00 58.56 87 ARG A O 1
ATOM 745 N N . LYS A 1 88 ? -37.270 1.024 36.405 1.00 61.81 88 LYS A N 1
ATOM 746 C CA . LYS A 1 88 ? -37.537 0.679 34.994 1.00 61.81 88 LYS A CA 1
ATOM 747 C C . LYS A 1 88 ? -36.897 1.669 34.026 1.00 61.81 88 LYS A C 1
ATOM 749 O O . LYS A 1 88 ? -36.258 1.248 33.065 1.00 61.81 88 LYS A O 1
ATOM 754 N N . THR A 1 89 ? -37.021 2.965 34.295 1.00 56.56 89 THR A N 1
ATOM 755 C CA . THR A 1 89 ? -36.466 4.008 33.424 1.00 56.56 89 THR A CA 1
ATOM 756 C C . THR A 1 89 ? -34.937 4.007 33.446 1.00 56.56 89 THR A C 1
ATOM 758 O O . THR A 1 89 ? -34.318 3.987 32.381 1.00 56.56 89 THR A O 1
ATOM 761 N N . THR A 1 90 ? -34.308 3.929 34.623 1.00 61.47 90 THR A N 1
ATOM 762 C CA . THR A 1 90 ? -32.841 3.912 34.760 1.00 61.47 90 THR A CA 1
ATOM 763 C C . THR A 1 90 ? -32.223 2.694 34.070 1.00 61.47 90 THR A C 1
ATOM 765 O O . THR A 1 90 ? -31.310 2.852 33.257 1.00 61.47 90 THR A O 1
ATOM 768 N N . TYR A 1 91 ? -32.764 1.490 34.296 1.00 56.84 91 TYR A N 1
ATOM 769 C CA . TYR A 1 91 ? -32.262 0.267 33.657 1.00 56.84 91 TYR A CA 1
ATOM 770 C C . TYR A 1 91 ? -32.412 0.294 32.128 1.00 56.84 91 TYR A C 1
ATOM 772 O O . TYR A 1 91 ? -31.502 -0.132 31.410 1.00 56.84 91 TYR A O 1
ATOM 780 N N . ASP A 1 92 ? -33.523 0.815 31.599 1.00 62.53 92 ASP A N 1
ATOM 781 C CA . ASP A 1 92 ? -33.706 0.940 30.150 1.00 62.53 92 ASP A CA 1
ATOM 782 C C . ASP A 1 92 ? -32.752 1.972 29.532 1.00 62.53 92 ASP A C 1
ATOM 784 O O . ASP A 1 92 ? -32.201 1.738 28.448 1.00 62.53 92 ASP A O 1
ATOM 788 N N . HIS A 1 93 ? -32.499 3.090 30.219 1.00 62.06 93 HIS A N 1
ATOM 789 C CA . HIS A 1 93 ? -31.527 4.091 29.785 1.00 62.06 93 HIS A CA 1
ATOM 790 C C . HIS A 1 93 ? -30.095 3.542 29.788 1.00 62.06 93 HIS A C 1
ATOM 792 O O . HIS A 1 93 ? -29.371 3.718 28.802 1.00 62.06 93 HIS A O 1
ATOM 798 N N . GLU A 1 94 ? -29.694 2.821 30.835 1.00 63.34 94 GLU A N 1
ATOM 799 C CA . GLU A 1 94 ? -28.382 2.175 30.918 1.00 63.34 94 GLU A CA 1
ATOM 800 C C . GLU A 1 94 ? -28.204 1.093 29.854 1.00 63.34 94 GLU A C 1
ATOM 802 O O . GLU A 1 94 ? -27.178 1.054 29.171 1.00 63.34 94 GLU A O 1
ATOM 807 N N . ARG A 1 95 ? -29.224 0.259 29.628 1.00 63.16 95 ARG A N 1
ATOM 808 C CA . ARG A 1 95 ? -29.192 -0.782 28.596 1.00 63.16 95 ARG A CA 1
ATOM 809 C C . ARG A 1 95 ? -29.103 -0.186 27.192 1.00 63.16 95 ARG A C 1
ATOM 811 O O . ARG A 1 95 ? -28.310 -0.658 26.375 1.00 63.16 95 ARG A O 1
ATOM 818 N N . ARG A 1 96 ? -29.859 0.879 26.897 1.00 63.75 96 ARG A N 1
ATOM 819 C CA . ARG A 1 96 ? -29.742 1.621 25.626 1.00 63.75 96 ARG A CA 1
ATOM 820 C C . ARG A 1 96 ? -28.358 2.248 25.469 1.00 63.75 96 ARG A C 1
ATOM 822 O O . ARG A 1 96 ? -27.777 2.148 24.389 1.00 63.75 96 ARG A O 1
ATOM 829 N N . ARG A 1 97 ? -27.793 2.820 26.536 1.00 65.75 97 ARG A N 1
ATOM 830 C CA . ARG A 1 97 ? -26.435 3.385 26.545 1.00 65.75 97 ARG A CA 1
ATOM 831 C C . ARG A 1 97 ? -25.368 2.317 26.305 1.00 65.75 97 ARG A C 1
ATOM 833 O O . ARG A 1 97 ? -24.477 2.540 25.490 1.00 65.75 97 ARG A O 1
ATOM 840 N N . ALA A 1 98 ? -25.472 1.154 26.944 1.00 64.75 98 ALA A N 1
ATOM 841 C CA . ALA A 1 98 ? -24.561 0.027 26.750 1.00 64.75 98 ALA A CA 1
ATOM 842 C C . ALA A 1 98 ? -24.638 -0.536 25.321 1.00 64.75 98 ALA A C 1
ATOM 844 O O . ALA A 1 98 ? -23.605 -0.812 24.705 1.00 64.75 98 ALA A O 1
ATOM 845 N N . ASN A 1 99 ? -25.847 -0.638 24.760 1.00 68.12 99 ASN A N 1
ATOM 846 C CA . ASN A 1 99 ? -26.055 -1.051 23.372 1.00 68.12 99 ASN A CA 1
ATOM 847 C C . ASN A 1 99 ? -25.461 -0.040 22.384 1.00 68.12 99 ASN A C 1
ATOM 849 O O . ASN A 1 99 ? -24.733 -0.433 21.473 1.00 68.12 99 ASN A O 1
ATOM 853 N N . TYR A 1 100 ? -25.702 1.257 22.591 1.00 64.62 100 TYR A N 1
ATOM 854 C CA . TYR A 1 100 ? -25.146 2.313 21.747 1.00 64.62 100 TYR A CA 1
ATOM 855 C C . TYR A 1 100 ? -23.615 2.375 21.847 1.00 64.62 100 TYR A C 1
ATOM 857 O O . TYR A 1 100 ? -22.927 2.451 20.832 1.00 64.62 100 TYR A O 1
ATOM 865 N N . ALA A 1 101 ? -23.054 2.246 23.052 1.00 65.31 101 ALA A N 1
ATOM 866 C CA . ALA A 1 101 ? -21.610 2.168 23.261 1.00 65.31 101 ALA A CA 1
ATOM 867 C C . ALA A 1 101 ? -20.992 0.937 22.578 1.00 65.31 101 ALA A C 1
ATOM 869 O O . ALA A 1 101 ? -19.936 1.045 21.958 1.00 65.31 101 ALA A O 1
ATOM 870 N N . SER A 1 102 ? -21.660 -0.218 22.634 1.00 64.56 102 SER A N 1
ATOM 871 C CA . SER A 1 102 ? -21.220 -1.449 21.962 1.00 64.56 102 SER A CA 1
ATOM 872 C C . SER A 1 102 ? -21.281 -1.332 20.436 1.00 64.56 102 SER A C 1
ATOM 874 O O . SER A 1 102 ? -20.354 -1.763 19.749 1.00 64.56 102 SER A O 1
ATOM 876 N N . TYR A 1 103 ? -22.334 -0.706 19.903 1.00 65.88 103 TYR A N 1
ATOM 877 C CA . TYR A 1 103 ? -22.483 -0.394 18.480 1.00 65.88 103 TYR A CA 1
ATOM 878 C C . TYR A 1 103 ? -21.380 0.555 17.996 1.00 65.88 103 TYR A C 1
ATOM 880 O O . TYR A 1 103 ? -20.665 0.241 17.045 1.00 65.88 103 TYR A O 1
ATOM 888 N N . MET A 1 104 ? -21.160 1.660 18.714 1.00 65.06 104 MET A N 1
ATOM 889 C CA . MET A 1 104 ? -20.101 2.627 18.413 1.00 65.06 104 MET A CA 1
ATOM 890 C C . MET A 1 104 ? -18.710 1.991 18.526 1.00 65.06 104 MET A C 1
ATOM 892 O O . MET A 1 104 ? -17.857 2.219 17.674 1.00 65.06 104 MET A O 1
ATOM 896 N N . LYS A 1 105 ? -18.479 1.127 19.521 1.00 65.38 105 LYS A N 1
ATOM 897 C CA . LYS A 1 105 ? -17.211 0.399 19.674 1.00 65.38 105 LYS A CA 1
ATOM 898 C C . LYS A 1 105 ? -16.912 -0.492 18.470 1.00 65.38 105 LYS A C 1
ATOM 900 O O . LYS A 1 105 ? -15.762 -0.557 18.061 1.00 65.38 105 LYS A O 1
ATOM 905 N N . ARG A 1 106 ? -17.919 -1.158 17.893 1.00 61.38 106 ARG A N 1
ATOM 906 C CA . ARG A 1 106 ? -17.745 -1.971 16.676 1.00 61.38 106 ARG A CA 1
ATOM 907 C C . ARG A 1 106 ? -17.532 -1.098 15.441 1.00 61.38 106 ARG A C 1
ATOM 909 O O . ARG A 1 106 ? -16.595 -1.349 14.694 1.00 61.38 106 ARG A O 1
ATOM 916 N N . HIS A 1 107 ? -18.334 -0.047 15.274 1.00 56.69 107 HIS A N 1
ATOM 917 C CA . HIS A 1 107 ? -18.241 0.860 14.124 1.00 56.69 107 HIS A CA 1
ATOM 918 C C . HIS A 1 107 ? -16.933 1.657 14.060 1.00 56.69 107 HIS A C 1
ATOM 920 O O . HIS A 1 107 ? -16.467 1.991 12.972 1.00 56.69 107 HIS A O 1
ATOM 926 N N . PHE A 1 108 ? -16.317 1.938 15.206 1.00 59.84 108 PHE A N 1
ATOM 927 C CA . PHE A 1 108 ? -15.038 2.644 15.285 1.00 59.84 108 PHE A CA 1
ATOM 928 C C . PHE A 1 108 ? -13.898 1.746 15.770 1.00 59.84 108 PHE A C 1
ATOM 930 O O . PHE A 1 108 ? -12.857 2.253 16.188 1.00 59.84 108 PHE A O 1
ATOM 937 N N . SER A 1 109 ? -14.073 0.418 15.707 1.00 68.00 109 SER A N 1
ATOM 938 C CA . SER A 1 109 ? -13.032 -0.531 16.096 1.00 68.00 109 SER A CA 1
ATOM 939 C C . SER A 1 109 ? -11.857 -0.401 15.133 1.00 68.00 109 SER A C 1
ATOM 941 O O . SER A 1 109 ? -11.882 -0.930 14.016 1.00 68.00 109 SER A O 1
ATOM 943 N N . LYS A 1 110 ? -10.815 0.296 15.585 1.00 72.12 110 LYS A N 1
ATOM 944 C CA . LYS A 1 110 ? -9.507 0.274 14.943 1.00 72.12 110 LYS A CA 1
ATOM 945 C C . LYS A 1 110 ? -8.832 -1.054 15.257 1.00 72.12 110 LYS A C 1
ATOM 947 O O . LYS A 1 110 ? -8.900 -1.542 16.383 1.00 72.12 110 LYS A O 1
ATOM 952 N N . LYS A 1 111 ? -8.208 -1.644 14.249 1.00 79.81 111 LYS A N 1
ATOM 953 C CA . LYS A 1 111 ? -7.423 -2.869 14.359 1.00 79.81 111 LYS A CA 1
ATOM 954 C C . LYS A 1 111 ? -5.990 -2.599 13.933 1.00 79.81 111 LYS A C 1
ATOM 956 O O . LYS A 1 111 ? -5.755 -1.713 13.113 1.00 79.81 111 LYS A O 1
ATOM 961 N N . GLY A 1 112 ? -5.062 -3.364 14.492 1.00 81.44 112 GLY A N 1
ATOM 962 C CA . GLY A 1 112 ? -3.653 -3.296 14.144 1.00 81.44 112 GLY A CA 1
ATOM 963 C C . GLY A 1 112 ? -3.324 -4.132 12.910 1.00 81.44 112 GLY A C 1
ATOM 964 O O . GLY A 1 112 ? -3.911 -5.187 12.663 1.00 81.44 112 GLY A O 1
ATOM 965 N N . LEU A 1 113 ? -2.359 -3.666 12.134 1.00 84.12 113 LEU A N 1
ATOM 966 C CA . LEU A 1 113 ? -1.775 -4.352 10.995 1.00 84.12 113 LEU A CA 1
ATOM 967 C C . LEU A 1 113 ? -0.260 -4.201 11.091 1.00 84.12 113 LEU A C 1
ATOM 969 O O . LEU A 1 113 ? 0.245 -3.091 11.218 1.00 84.12 113 LEU A O 1
ATOM 973 N N . LYS A 1 114 ? 0.469 -5.305 10.996 1.00 84.69 114 LYS A N 1
ATOM 974 C CA . LYS A 1 114 ? 1.926 -5.306 10.912 1.00 84.69 114 LYS A CA 1
ATOM 975 C C . LYS A 1 114 ? 2.343 -5.562 9.469 1.00 84.69 114 LYS A C 1
ATOM 977 O O . LYS A 1 114 ? 1.895 -6.534 8.854 1.00 84.69 114 LYS A O 1
ATOM 982 N N . ILE A 1 115 ? 3.198 -4.690 8.945 1.00 85.19 115 ILE A N 1
ATOM 983 C CA . ILE A 1 115 ? 3.877 -4.861 7.664 1.00 85.19 115 ILE A CA 1
ATOM 984 C C . ILE A 1 115 ? 5.360 -5.082 7.944 1.00 85.19 115 ILE A C 1
ATOM 986 O O . ILE A 1 115 ? 6.010 -4.238 8.552 1.00 85.19 115 ILE A O 1
ATOM 990 N N . TYR A 1 116 ? 5.886 -6.216 7.496 1.00 84.19 116 TYR A N 1
ATOM 991 C CA . TYR A 1 116 ? 7.313 -6.523 7.509 1.00 84.19 116 TYR A CA 1
ATOM 992 C C . TYR A 1 116 ? 7.813 -6.533 6.068 1.00 84.19 116 TYR A C 1
ATOM 994 O O . TYR A 1 116 ? 7.283 -7.273 5.238 1.00 84.19 116 TYR A O 1
ATOM 1002 N N . MET A 1 117 ? 8.809 -5.708 5.771 1.00 84.19 117 MET A N 1
ATOM 1003 C CA . MET A 1 117 ? 9.452 -5.628 4.465 1.00 84.19 117 MET A CA 1
ATOM 1004 C C . MET A 1 117 ? 10.910 -6.049 4.600 1.00 84.19 117 MET A C 1
ATOM 1006 O O . MET A 1 117 ? 11.596 -5.596 5.511 1.00 84.19 117 MET A O 1
ATOM 1010 N N . SER A 1 118 ? 11.390 -6.888 3.688 1.00 84.44 118 SER A N 1
ATOM 1011 C CA . SER A 1 118 ? 12.801 -7.262 3.606 1.00 84.44 118 SER A CA 1
ATOM 1012 C C . SER A 1 118 ? 13.282 -7.212 2.163 1.00 84.44 118 SER A C 1
ATOM 1014 O O . SER A 1 118 ? 12.616 -7.734 1.272 1.00 84.44 118 SER A O 1
ATOM 1016 N N . ASP A 1 119 ? 14.439 -6.594 1.937 1.00 79.94 119 ASP A N 1
ATOM 1017 C CA . ASP A 1 119 ? 15.110 -6.528 0.631 1.00 79.94 119 ASP A CA 1
ATOM 1018 C C . ASP A 1 119 ? 16.303 -7.503 0.514 1.00 79.94 119 ASP A C 1
ATOM 1020 O O . ASP A 1 119 ? 17.019 -7.495 -0.487 1.00 79.94 119 ASP A O 1
ATOM 1024 N N . GLY A 1 120 ? 16.508 -8.348 1.532 1.00 72.19 120 GLY A N 1
ATOM 1025 C CA . GLY A 1 120 ? 17.631 -9.282 1.664 1.00 72.19 120 GLY A CA 1
ATOM 1026 C C . GLY A 1 120 ? 18.845 -8.721 2.414 1.00 72.19 120 GLY A C 1
ATOM 1027 O O . GLY A 1 120 ? 19.580 -9.493 3.022 1.00 72.19 120 GLY A O 1
ATOM 1028 N N . SER A 1 121 ? 19.036 -7.401 2.429 1.00 71.62 121 SER A N 1
ATOM 1029 C CA . SER A 1 121 ? 20.133 -6.717 3.138 1.00 71.62 121 SER A CA 1
ATOM 1030 C C . SER A 1 121 ? 19.660 -5.952 4.375 1.00 71.62 121 SER A C 1
ATOM 1032 O O . SER A 1 121 ? 20.387 -5.806 5.355 1.00 71.62 121 SER A O 1
ATOM 1034 N N . SER A 1 122 ? 18.418 -5.489 4.333 1.00 75.25 122 SER A N 1
ATOM 1035 C CA . SER A 1 122 ? 17.754 -4.698 5.343 1.00 75.25 122 SER A CA 1
ATOM 1036 C C . SER A 1 122 ? 16.329 -5.214 5.532 1.00 75.25 122 SER A C 1
ATOM 1038 O O . SER A 1 122 ? 15.713 -5.813 4.639 1.00 75.25 122 SER A O 1
ATOM 1040 N N . SER A 1 123 ? 15.807 -5.026 6.738 1.00 75.69 123 SER A N 1
ATOM 1041 C CA . SER A 1 123 ? 14.423 -5.348 7.056 1.00 75.69 123 SER A CA 1
ATOM 1042 C C . SER A 1 123 ? 13.810 -4.244 7.889 1.00 75.69 123 SER A C 1
ATOM 1044 O O . SER A 1 123 ? 14.439 -3.759 8.830 1.00 75.69 123 SER A O 1
ATOM 1046 N N . ILE A 1 124 ? 12.579 -3.877 7.559 1.00 79.06 124 ILE A N 1
ATOM 1047 C CA . ILE A 1 124 ? 11.851 -2.797 8.210 1.00 79.06 124 ILE A CA 1
ATOM 1048 C C . ILE A 1 124 ? 10.475 -3.310 8.623 1.00 79.06 124 ILE A C 1
ATOM 1050 O O . ILE A 1 124 ? 9.780 -3.981 7.856 1.00 79.06 124 ILE A O 1
ATOM 1054 N N . GLU A 1 125 ? 10.083 -2.977 9.849 1.00 79.81 125 GLU A N 1
ATOM 1055 C CA . GLU A 1 125 ? 8.768 -3.273 10.404 1.00 79.81 125 GLU A CA 1
ATOM 1056 C C . GLU A 1 125 ? 7.964 -1.992 10.600 1.00 79.81 125 GLU A C 1
ATOM 1058 O O . GLU A 1 125 ? 8.442 -1.017 11.180 1.00 79.81 125 GLU A O 1
ATOM 1063 N N . HIS A 1 126 ? 6.713 -2.017 10.148 1.00 77.12 126 HIS A N 1
ATOM 1064 C CA . HIS A 1 126 ? 5.767 -0.926 10.309 1.00 77.12 126 HIS A CA 1
ATOM 1065 C C . HIS A 1 126 ? 4.467 -1.423 10.929 1.00 77.12 126 HIS A C 1
ATOM 1067 O O . HIS A 1 126 ? 3.926 -2.460 10.540 1.00 77.12 126 HIS A O 1
ATOM 1073 N N . TYR A 1 127 ? 3.945 -0.634 11.863 1.00 80.38 127 TYR A N 1
ATOM 1074 C CA . TYR A 1 127 ? 2.661 -0.865 12.506 1.00 80.38 127 TYR A CA 1
ATOM 1075 C C . TYR A 1 127 ? 1.654 0.154 11.974 1.00 80.38 127 TYR A C 1
ATOM 1077 O O . TYR A 1 127 ? 1.858 1.369 12.029 1.00 80.38 127 TYR A O 1
ATOM 1085 N N . LEU A 1 128 ? 0.561 -0.354 11.423 1.00 79.25 128 LEU A N 1
ATOM 1086 C CA . LEU A 1 128 ? -0.536 0.424 10.881 1.00 79.25 128 LEU A CA 1
ATOM 1087 C C . LEU A 1 128 ? -1.806 0.124 11.661 1.00 79.25 128 LEU A C 1
ATOM 1089 O O . LEU A 1 128 ? -1.980 -0.940 12.248 1.00 79.25 128 LEU A O 1
ATOM 1093 N N . GLN A 1 129 ? -2.723 1.073 11.623 1.00 83.06 129 GLN A N 1
ATOM 1094 C CA . GLN A 1 129 ? -4.079 0.913 12.102 1.00 83.06 129 GLN A CA 1
ATOM 1095 C C . GLN A 1 129 ? -5.031 0.972 10.912 1.00 83.06 129 GLN A C 1
ATOM 1097 O O . GLN A 1 129 ? -4.821 1.740 9.972 1.00 83.06 129 GLN A O 1
ATOM 1102 N N . TYR A 1 130 ? -6.101 0.190 10.955 1.00 82.19 130 TYR A N 1
ATOM 1103 C CA . TYR A 1 130 ? -7.179 0.263 9.976 1.00 82.19 130 TYR A CA 1
ATOM 1104 C C . TYR A 1 130 ? -8.536 0.226 10.669 1.00 82.19 130 TYR A C 1
ATOM 1106 O O . TYR A 1 130 ? -8.691 -0.361 11.742 1.00 82.19 130 TYR A O 1
ATOM 1114 N N . ASN A 1 131 ? -9.531 0.871 10.062 1.00 79.44 131 ASN A N 1
ATOM 1115 C CA . ASN A 1 131 ? -10.908 0.812 10.536 1.00 79.44 131 ASN A CA 1
ATOM 1116 C C . ASN A 1 131 ? -11.669 -0.253 9.744 1.00 79.44 131 ASN A C 1
ATOM 1118 O O . ASN A 1 131 ? -11.699 -0.219 8.518 1.00 79.44 131 ASN A O 1
ATOM 1122 N N . THR A 1 132 ? -12.332 -1.167 10.447 1.00 78.69 132 THR A N 1
ATOM 1123 C CA . THR A 1 132 ? -13.209 -2.170 9.822 1.00 78.69 132 THR A CA 1
ATOM 1124 C C . THR A 1 132 ? -14.363 -1.555 9.022 1.00 78.69 132 THR A C 1
ATOM 1126 O O . THR A 1 132 ? -14.774 -2.135 8.023 1.00 78.69 132 THR A O 1
ATOM 1129 N N . SER A 1 133 ? -14.832 -0.361 9.398 1.00 78.00 133 SER A N 1
ATOM 1130 C CA . SER A 1 133 ? -15.874 0.374 8.668 1.00 78.00 133 SER A CA 1
ATOM 1131 C C . SER A 1 133 ? -15.378 1.062 7.390 1.00 78.00 133 SER A C 1
ATOM 1133 O O . SER A 1 133 ? -16.199 1.477 6.579 1.00 78.00 133 SER A O 1
ATOM 1135 N N . ASN A 1 134 ? -14.061 1.214 7.205 1.00 79.62 134 ASN A N 1
ATOM 1136 C CA . ASN A 1 134 ? -13.467 1.803 6.002 1.00 79.62 134 ASN A CA 1
ATOM 1137 C C . ASN A 1 134 ? -12.332 0.898 5.488 1.00 79.62 134 ASN A C 1
ATOM 1139 O O . ASN A 1 134 ? -11.150 1.197 5.706 1.00 79.62 134 ASN A O 1
ATOM 1143 N N . PRO A 1 135 ? -12.676 -0.257 4.888 1.00 81.94 135 PRO A N 1
ATOM 1144 C CA . PRO A 1 135 ? -11.686 -1.214 4.422 1.00 81.94 135 PRO A CA 1
ATOM 1145 C C . PRO A 1 135 ? -10.800 -0.598 3.338 1.00 81.94 135 PRO A C 1
ATOM 1147 O O . PRO A 1 135 ? -11.236 0.209 2.525 1.00 81.94 135 PRO A O 1
ATOM 1150 N N . GLY A 1 136 ? -9.533 -1.003 3.327 1.00 84.06 136 GLY A N 1
ATOM 1151 C CA . GLY A 1 136 ? -8.551 -0.504 2.368 1.00 84.06 136 GLY A CA 1
ATOM 1152 C C . GLY A 1 136 ? -7.913 0.832 2.744 1.00 84.06 136 GLY A C 1
ATOM 1153 O O . GLY A 1 136 ? -6.938 1.200 2.109 1.00 84.06 136 GLY A O 1
ATOM 1154 N N . PHE A 1 137 ? -8.375 1.527 3.786 1.00 87.06 137 PHE A N 1
ATOM 1155 C CA . PHE A 1 137 ? -7.681 2.699 4.319 1.00 87.06 137 PHE A CA 1
ATOM 1156 C C . PHE A 1 137 ? -6.886 2.340 5.576 1.00 87.06 137 PHE A C 1
ATOM 1158 O O . PHE A 1 137 ? -7.453 1.998 6.619 1.00 87.06 137 PHE A O 1
ATOM 1165 N N . TRP A 1 138 ? -5.563 2.413 5.473 1.00 88.25 138 TRP A N 1
ATOM 1166 C CA . TRP A 1 138 ? -4.623 2.112 6.545 1.00 88.25 138 TRP A CA 1
ATOM 1167 C C . TRP A 1 138 ? -3.839 3.371 6.902 1.00 88.25 138 TRP A C 1
ATOM 1169 O O . TRP A 1 138 ? -3.419 4.136 6.037 1.00 88.25 138 TRP A O 1
ATOM 1179 N N . THR A 1 139 ? -3.616 3.592 8.187 1.00 81.56 139 THR A N 1
ATOM 1180 C CA . THR A 1 139 ? -2.838 4.725 8.690 1.00 81.56 139 THR A CA 1
ATOM 1181 C C . THR A 1 139 ? -1.645 4.188 9.447 1.00 81.56 139 THR A C 1
ATOM 1183 O O . THR A 1 139 ? -1.836 3.391 10.365 1.00 81.56 139 THR A O 1
ATOM 1186 N N . LEU A 1 140 ? -0.433 4.618 9.107 1.00 73.94 140 LEU A N 1
ATOM 1187 C CA . LEU A 1 140 ? 0.707 4.353 9.973 1.00 73.94 140 LEU A CA 1
ATOM 1188 C C . LEU A 1 140 ? 0.469 5.041 11.312 1.00 73.94 140 LEU A C 1
ATOM 1190 O O . LEU A 1 140 ? 0.203 6.243 11.365 1.00 73.94 140 LEU A O 1
ATOM 1194 N N . SER A 1 141 ? 0.571 4.268 12.388 1.00 61.12 141 SER A N 1
ATOM 1195 C CA . SER A 1 141 ? 0.656 4.856 13.712 1.00 61.12 141 SER A CA 1
ATOM 1196 C C . SER A 1 141 ? 2.081 5.362 13.867 1.00 61.12 141 SER A C 1
ATOM 1198 O O . SER A 1 141 ? 3.017 4.564 13.880 1.00 61.12 141 SER A O 1
ATOM 1200 N N . GLY A 1 142 ? 2.262 6.675 14.010 1.00 52.59 142 GLY A N 1
ATOM 1201 C CA . GLY A 1 142 ? 3.425 7.140 14.757 1.00 52.59 142 GLY A CA 1
ATOM 1202 C C . GLY A 1 142 ? 3.370 6.474 16.134 1.00 52.59 142 GLY A C 1
ATOM 1203 O O . GLY A 1 142 ? 2.279 6.290 16.681 1.00 52.59 142 GLY A O 1
ATOM 1204 N N . SER A 1 143 ? 4.507 6.028 16.658 1.00 43.31 143 SER A N 1
ATOM 1205 C CA . SER A 1 143 ? 4.564 5.632 18.064 1.00 43.31 143 SER A CA 1
ATOM 1206 C C . SER A 1 143 ? 4.150 6.844 18.906 1.00 43.31 143 SER A C 1
ATOM 1208 O O . SER A 1 143 ? 4.850 7.854 18.877 1.00 43.31 143 SER A O 1
ATOM 1210 N N . ASP A 1 144 ? 3.023 6.758 19.620 1.00 43.34 144 ASP A N 1
ATOM 1211 C CA . ASP A 1 144 ? 2.661 7.727 20.669 1.00 43.34 144 ASP A CA 1
ATOM 1212 C C . ASP A 1 144 ? 3.601 7.588 21.886 1.00 43.34 144 ASP A C 1
ATOM 1214 O O . ASP A 1 144 ? 3.679 8.483 22.726 1.00 43.34 144 ASP A O 1
ATOM 1218 N N . GLU A 1 145 ? 4.377 6.499 21.964 1.00 42.47 145 GLU A N 1
ATOM 1219 C CA . GLU A 1 145 ? 5.495 6.367 22.895 1.00 42.47 145 GLU A CA 1
ATOM 1220 C C . GLU A 1 145 ? 6.723 7.068 22.311 1.00 42.47 145 GLU A C 1
ATOM 1222 O O . GLU A 1 145 ? 7.617 6.473 21.704 1.00 42.47 145 GLU A O 1
ATOM 1227 N N . ALA A 1 146 ? 6.715 8.388 22.456 1.00 37.81 146 ALA A N 1
ATOM 1228 C CA . ALA A 1 146 ? 7.858 9.251 22.250 1.00 37.81 146 ALA A CA 1
ATOM 1229 C C . ALA A 1 146 ? 8.666 9.353 23.551 1.00 37.81 146 ALA A C 1
ATOM 1231 O O . ALA A 1 146 ? 8.469 10.289 24.318 1.00 37.81 146 ALA A O 1
ATOM 1232 N N . VAL A 1 147 ? 9.594 8.418 23.784 1.00 40.31 147 VAL A N 1
ATOM 1233 C CA . VAL A 1 147 ? 10.809 8.675 24.585 1.00 40.31 147 VAL A CA 1
ATOM 1234 C C . VAL A 1 147 ? 11.985 7.863 24.022 1.00 40.31 147 VAL A C 1
ATOM 1236 O O . VAL A 1 147 ? 12.541 7.016 24.702 1.00 40.31 147 VAL A O 1
ATOM 1239 N N . GLN A 1 148 ? 12.384 8.092 22.768 1.00 35.31 148 GLN A N 1
ATOM 1240 C CA . GLN A 1 148 ? 13.788 7.886 22.381 1.00 35.31 148 GLN A CA 1
ATOM 1241 C C . GLN A 1 148 ? 14.090 8.616 21.063 1.00 35.31 148 GLN A C 1
ATOM 1243 O O . GLN A 1 148 ? 13.529 8.297 20.016 1.00 35.31 148 GLN A O 1
ATOM 1248 N N . ASP A 1 149 ? 15.006 9.579 21.129 1.00 40.44 149 ASP A N 1
ATOM 1249 C CA . ASP A 1 149 ? 15.354 10.600 20.123 1.00 40.44 149 ASP A CA 1
ATOM 1250 C C . ASP A 1 149 ? 15.934 10.087 18.780 1.00 40.44 149 ASP A C 1
ATOM 1252 O O . ASP A 1 149 ? 16.444 10.859 17.972 1.00 40.44 149 ASP A O 1
ATOM 1256 N N . ASN A 1 150 ? 15.859 8.781 18.502 1.00 36.88 150 ASN A N 1
ATOM 1257 C CA . ASN A 1 150 ? 16.607 8.143 17.409 1.00 36.88 150 ASN A CA 1
ATOM 1258 C C . ASN A 1 150 ? 15.716 7.383 16.411 1.00 36.88 150 ASN A C 1
ATOM 1260 O O . ASN A 1 150 ? 16.215 6.816 15.437 1.00 36.88 150 ASN A O 1
ATOM 1264 N N . ILE A 1 151 ? 14.402 7.335 16.641 1.00 44.59 151 ILE A N 1
ATOM 1265 C CA . ILE A 1 151 ? 13.463 6.629 15.767 1.00 44.59 151 ILE A CA 1
ATOM 1266 C C . ILE A 1 151 ? 12.866 7.655 14.809 1.00 44.59 151 ILE A C 1
ATOM 1268 O O . ILE A 1 151 ? 12.110 8.531 15.221 1.00 44.59 151 ILE A O 1
ATOM 1272 N N . LYS A 1 152 ? 13.208 7.560 13.516 1.00 46.53 152 LYS A N 1
ATOM 1273 C CA . LYS A 1 152 ? 12.611 8.391 12.460 1.00 46.53 152 LYS A CA 1
ATOM 1274 C C . LYS A 1 152 ? 11.085 8.285 12.554 1.00 46.53 152 LYS A C 1
ATOM 1276 O O . LYS A 1 152 ? 10.511 7.263 12.186 1.00 46.53 152 LYS A O 1
ATOM 1281 N N . HIS A 1 153 ? 10.434 9.330 13.067 1.00 50.53 153 HIS A N 1
ATOM 1282 C CA . HIS A 1 153 ? 8.980 9.400 13.149 1.00 50.53 153 HIS A CA 1
ATOM 1283 C C . HIS A 1 153 ? 8.420 9.426 11.727 1.00 50.53 153 HIS A C 1
ATOM 1285 O O . HIS A 1 153 ? 8.503 10.442 11.035 1.00 50.53 153 HIS A O 1
ATOM 1291 N N . PHE A 1 154 ? 7.897 8.291 11.277 1.00 54.59 154 PHE A N 1
ATOM 1292 C CA . PHE A 1 154 ? 7.258 8.179 9.980 1.00 54.59 154 PHE A CA 1
ATOM 1293 C C . PHE A 1 154 ? 5.737 8.190 10.166 1.00 54.59 154 PHE A C 1
ATOM 1295 O O . PHE A 1 154 ? 5.177 7.311 10.817 1.00 54.59 154 PHE A O 1
ATOM 1302 N N . ALA A 1 155 ? 5.080 9.212 9.615 1.00 67.12 155 ALA A N 1
ATOM 1303 C CA . ALA A 1 155 ? 3.629 9.313 9.558 1.00 67.12 155 ALA A CA 1
ATOM 1304 C C . ALA A 1 155 ? 3.186 9.180 8.100 1.00 67.12 155 ALA A C 1
ATOM 1306 O O . ALA A 1 155 ? 3.723 9.833 7.203 1.00 67.12 155 ALA A O 1
ATOM 1307 N N . GLY A 1 156 ? 2.195 8.334 7.850 1.00 78.19 156 GLY A N 1
ATOM 1308 C CA . GLY A 1 156 ? 1.734 8.092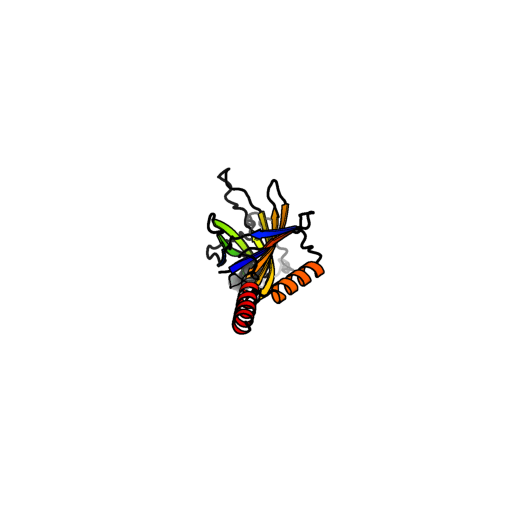 6.493 1.00 78.19 156 GLY A CA 1
ATOM 1309 C C . GLY A 1 156 ? 0.383 7.407 6.436 1.00 78.19 156 GLY A C 1
ATOM 1310 O O . GLY A 1 156 ? -0.133 6.895 7.431 1.00 78.19 156 GLY A O 1
ATOM 1311 N N . THR A 1 157 ? -0.192 7.402 5.245 1.00 86.81 157 THR A N 1
ATOM 1312 C CA . THR A 1 157 ? -1.422 6.683 4.935 1.00 86.81 157 THR A CA 1
ATOM 1313 C C . THR A 1 157 ? -1.176 5.743 3.769 1.00 86.81 157 THR A C 1
ATOM 1315 O O . THR A 1 157 ? -0.378 6.013 2.874 1.00 86.81 157 THR A O 1
ATOM 1318 N N . THR A 1 158 ? -1.842 4.599 3.792 1.00 90.25 158 THR A N 1
ATOM 1319 C CA . THR A 1 158 ? -1.811 3.609 2.725 1.00 90.25 158 THR A CA 1
ATOM 1320 C C . THR A 1 158 ? -3.238 3.284 2.332 1.00 90.25 158 THR A C 1
ATOM 1322 O O . THR A 1 158 ? -4.051 2.896 3.167 1.00 90.25 158 THR A O 1
ATOM 1325 N N . LEU A 1 159 ? -3.541 3.453 1.054 1.00 92.44 159 LEU A N 1
ATOM 1326 C CA . LEU A 1 159 ? -4.815 3.113 0.454 1.00 92.44 159 LEU A CA 1
ATOM 1327 C C . LEU A 1 159 ? -4.643 1.867 -0.416 1.00 92.44 159 LEU A C 1
ATOM 1329 O O . LEU A 1 159 ? -3.779 1.816 -1.288 1.00 92.44 159 LEU A O 1
ATOM 1333 N N . VAL A 1 160 ? -5.488 0.866 -0.214 1.00 93.38 160 VAL A N 1
ATOM 1334 C CA . VAL A 1 160 ? -5.597 -0.290 -1.100 1.00 93.38 160 VAL A CA 1
ATOM 1335 C C . VAL A 1 160 ? -6.430 0.128 -2.304 1.00 93.38 160 VAL A C 1
ATOM 1337 O O . VAL A 1 160 ? -7.651 0.222 -2.215 1.00 93.38 160 VAL A O 1
ATOM 1340 N N . LEU A 1 161 ? -5.772 0.385 -3.433 1.00 93.62 161 LEU A N 1
ATOM 1341 C CA . LEU A 1 161 ? -6.460 0.751 -4.674 1.00 93.62 161 LEU A CA 1
ATOM 1342 C C . LEU A 1 161 ? -7.108 -0.459 -5.341 1.00 93.62 161 LEU A C 1
ATOM 1344 O O . LEU A 1 161 ? -8.169 -0.348 -5.950 1.00 93.62 161 LEU A O 1
ATOM 1348 N N . LYS A 1 162 ? -6.447 -1.616 -5.257 1.00 93.94 162 LYS A N 1
ATOM 1349 C CA . LYS A 1 162 ? -6.890 -2.846 -5.912 1.00 93.94 162 LYS A CA 1
ATOM 1350 C C . LYS A 1 162 ? -6.336 -4.054 -5.172 1.00 93.94 162 LYS A C 1
ATOM 1352 O O . LYS A 1 162 ? -5.150 -4.085 -4.867 1.00 93.94 162 LYS A O 1
ATOM 1357 N N . ALA A 1 163 ? -7.170 -5.057 -4.929 1.00 93.56 163 ALA A N 1
ATOM 1358 C CA . ALA A 1 163 ? -6.754 -6.344 -4.383 1.00 93.56 163 ALA A CA 1
ATOM 1359 C C . ALA A 1 163 ? -7.384 -7.461 -5.218 1.00 93.56 163 ALA A C 1
ATOM 1361 O O . ALA A 1 163 ? -8.602 -7.618 -5.246 1.00 93.56 163 ALA A O 1
ATOM 1362 N N . VAL A 1 164 ? -6.544 -8.211 -5.920 1.00 91.44 164 VAL A N 1
ATOM 1363 C CA . VAL A 1 164 ? -6.914 -9.361 -6.749 1.00 91.44 164 VAL A CA 1
ATOM 1364 C C . VAL A 1 164 ? -6.103 -10.560 -6.264 1.00 91.44 164 VAL A C 1
ATOM 1366 O O . VAL A 1 164 ? -5.074 -10.398 -5.611 1.00 91.44 164 VAL A O 1
ATOM 1369 N N . GLY A 1 165 ? -6.568 -11.781 -6.537 1.00 90.12 165 GLY A N 1
ATOM 1370 C CA . GLY A 1 165 ? -5.933 -13.003 -6.033 1.00 90.12 165 GLY A CA 1
ATOM 1371 C C . GLY A 1 165 ? -4.411 -13.050 -6.236 1.00 90.12 165 GLY A C 1
ATOM 1372 O O . GLY A 1 165 ? -3.693 -13.420 -5.305 1.00 90.12 165 GLY A O 1
ATOM 1373 N N . ASN A 1 166 ? -3.928 -12.614 -7.407 1.00 92.00 166 ASN A N 1
ATOM 1374 C CA . ASN A 1 166 ? -2.511 -12.623 -7.779 1.00 92.00 166 ASN A CA 1
ATOM 1375 C C . ASN A 1 166 ? -1.759 -11.307 -7.495 1.00 92.00 166 ASN A C 1
ATOM 1377 O O . ASN A 1 166 ? -0.550 -11.371 -7.290 1.00 92.00 166 ASN A O 1
ATOM 1381 N N . HIS A 1 167 ? -2.426 -10.145 -7.444 1.00 95.56 167 HIS A N 1
ATOM 1382 C CA . HIS A 1 167 ? -1.764 -8.850 -7.243 1.00 95.56 167 HIS A CA 1
ATOM 1383 C C . HIS A 1 167 ? -2.522 -7.882 -6.328 1.00 95.56 167 HIS A C 1
ATOM 1385 O O . HIS A 1 167 ? -3.751 -7.852 -6.269 1.00 95.56 167 HIS A O 1
ATOM 1391 N N . LEU A 1 168 ? -1.761 -7.042 -5.634 1.00 96.38 168 LEU A N 1
AT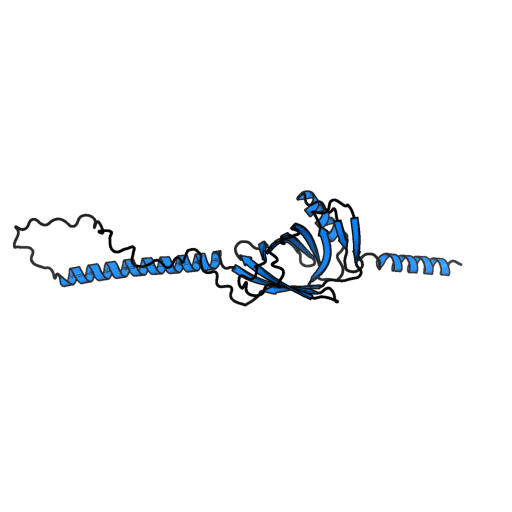OM 1392 C CA . LEU A 1 168 ? -2.237 -6.031 -4.696 1.00 96.38 168 LEU A CA 1
ATOM 1393 C C . LEU A 1 168 ? -1.594 -4.687 -5.049 1.00 96.38 168 LEU A C 1
ATOM 1395 O O . LEU A 1 168 ? -0.387 -4.606 -5.244 1.00 96.38 168 LEU A O 1
ATOM 1399 N N . VAL A 1 169 ? -2.400 -3.632 -5.132 1.00 96.56 169 VAL A N 1
ATOM 1400 C CA . VAL A 1 169 ? -1.947 -2.274 -5.451 1.00 96.56 169 VAL A CA 1
ATOM 1401 C C . VAL A 1 169 ? -2.176 -1.384 -4.243 1.00 96.56 169 VAL A C 1
ATOM 1403 O O . VAL A 1 169 ? -3.318 -1.165 -3.828 1.00 96.56 169 VAL A O 1
ATOM 1406 N N . LEU A 1 170 ? -1.080 -0.873 -3.691 1.00 94.81 170 LEU A N 1
ATOM 1407 C CA . LEU A 1 170 ? -1.075 0.010 -2.532 1.00 94.81 170 LEU A CA 1
ATOM 1408 C C . LEU A 1 170 ? -0.626 1.401 -2.952 1.00 94.81 170 LEU A C 1
ATOM 1410 O O . LEU A 1 170 ? 0.426 1.551 -3.560 1.00 94.81 170 LEU A O 1
ATOM 1414 N N . HIS A 1 171 ? -1.392 2.415 -2.589 1.00 93.94 171 HIS A N 1
ATOM 1415 C CA . HIS A 1 171 ? -1.032 3.810 -2.770 1.00 93.94 171 HIS A CA 1
ATOM 1416 C C . HIS A 1 171 ? -0.641 4.401 -1.426 1.00 93.94 171 HIS A C 1
ATOM 1418 O O . HIS A 1 171 ? -1.435 4.386 -0.488 1.00 93.94 171 HIS A O 1
ATOM 1424 N N . VAL A 1 172 ? 0.590 4.879 -1.312 1.00 91.00 172 VAL A N 1
ATOM 1425 C CA . VAL A 1 172 ? 1.179 5.316 -0.053 1.00 91.00 172 VAL A CA 1
ATOM 1426 C C . VAL A 1 172 ? 1.495 6.798 -0.133 1.00 91.00 172 VAL A C 1
ATOM 1428 O O . VAL A 1 172 ? 2.206 7.255 -1.026 1.00 91.00 172 VAL A O 1
ATOM 1431 N N . CYS A 1 173 ? 0.976 7.537 0.841 1.00 87.81 173 CYS A N 1
ATOM 1432 C CA . CYS A 1 173 ? 1.365 8.908 1.113 1.00 87.81 173 CYS A CA 1
ATOM 1433 C C . CYS A 1 173 ? 2.215 8.908 2.378 1.00 87.81 173 CYS A C 1
ATOM 1435 O O . CYS A 1 173 ? 1.749 8.562 3.467 1.00 87.81 173 CYS A O 1
ATOM 1437 N N . GLN A 1 174 ? 3.477 9.268 2.215 1.00 82.44 174 GLN A N 1
ATOM 1438 C CA . GLN A 1 174 ? 4.493 9.230 3.246 1.00 82.44 174 GLN A CA 1
ATOM 1439 C C . GLN A 1 174 ? 4.945 10.655 3.546 1.00 82.44 174 GLN A C 1
ATOM 1441 O O . GLN A 1 174 ? 5.413 11.358 2.655 1.00 82.44 174 GLN A O 1
ATOM 1446 N N . SER A 1 175 ? 4.835 11.085 4.805 1.00 74.81 175 SER A N 1
ATOM 1447 C CA . SER A 1 175 ? 5.378 12.366 5.256 1.00 74.81 175 SER A CA 1
ATOM 1448 C C . SER A 1 175 ? 6.404 12.143 6.362 1.00 74.81 175 SER A C 1
ATOM 1450 O O . SER A 1 175 ? 6.110 11.599 7.426 1.00 74.81 175 SER A O 1
ATOM 1452 N N . SER A 1 176 ? 7.619 12.612 6.116 1.00 68.50 176 SER A N 1
ATOM 1453 C CA . SER A 1 176 ? 8.677 12.767 7.115 1.00 68.50 176 SER A CA 1
ATOM 1454 C C . SER A 1 176 ? 8.973 14.257 7.322 1.00 68.50 176 SER A C 1
ATOM 1456 O O . SER A 1 176 ? 8.384 15.102 6.645 1.00 68.50 176 SER A O 1
ATOM 1458 N N . ARG A 1 177 ? 9.861 14.604 8.265 1.00 66.12 177 ARG A N 1
ATOM 1459 C CA . ARG A 1 177 ? 10.253 16.008 8.508 1.00 66.12 177 ARG A CA 1
ATOM 1460 C C . ARG A 1 177 ? 10.897 16.671 7.282 1.00 66.12 177 ARG A C 1
ATOM 1462 O O . ARG A 1 177 ? 10.794 17.882 7.143 1.00 66.12 177 ARG A O 1
ATOM 1469 N N . GLU A 1 178 ? 11.522 15.884 6.409 1.00 68.44 178 GLU A N 1
ATOM 1470 C CA . GLU A 1 178 ? 12.333 16.380 5.289 1.00 68.44 178 GLU A CA 1
ATOM 1471 C C . GLU A 1 178 ? 11.707 16.082 3.923 1.00 68.44 178 GLU A C 1
ATOM 1473 O O . GLU A 1 178 ? 11.861 16.867 2.992 1.00 68.44 178 GLU A O 1
ATOM 1478 N N . VAL A 1 179 ? 10.972 14.972 3.796 1.00 70.31 179 VAL A N 1
ATOM 1479 C CA . VAL A 1 179 ? 10.466 14.494 2.503 1.00 70.31 179 VAL A CA 1
ATOM 1480 C C . VAL A 1 179 ? 8.995 14.105 2.604 1.00 70.31 179 VAL A C 1
ATOM 1482 O O . VAL A 1 179 ? 8.590 13.372 3.515 1.00 70.31 179 VAL A O 1
ATOM 1485 N N . LYS A 1 180 ? 8.206 14.586 1.639 1.00 80.81 180 LYS A N 1
ATOM 1486 C CA . LYS A 1 180 ? 6.857 14.102 1.341 1.00 80.81 180 LYS A CA 1
ATOM 1487 C C . LYS A 1 180 ? 6.918 13.290 0.058 1.00 80.81 180 LYS A C 1
ATOM 1489 O O . LYS A 1 180 ? 7.203 13.844 -0.998 1.00 80.81 180 LYS A O 1
ATOM 1494 N N . GLU A 1 181 ? 6.640 12.001 0.159 1.00 85.44 181 GLU A N 1
ATOM 1495 C CA . GLU A 1 181 ? 6.618 11.101 -0.987 1.00 85.44 181 GLU A CA 1
ATOM 1496 C C . GLU A 1 181 ? 5.202 10.586 -1.210 1.00 85.44 181 GLU A C 1
ATOM 1498 O O . GLU A 1 181 ? 4.510 10.175 -0.276 1.00 85.44 181 GLU A O 1
ATOM 1503 N N . LEU A 1 182 ? 4.786 10.584 -2.472 1.00 90.50 182 LEU A N 1
ATOM 1504 C CA . LEU A 1 182 ? 3.579 9.908 -2.918 1.00 90.50 182 LEU A CA 1
ATOM 1505 C C . LEU A 1 182 ? 3.999 8.830 -3.903 1.00 90.50 182 LEU A C 1
ATOM 1507 O O . LEU A 1 182 ? 4.564 9.140 -4.953 1.00 90.50 182 LEU A O 1
ATOM 1511 N N . TYR A 1 183 ? 3.728 7.572 -3.580 1.00 92.88 183 TYR A N 1
ATOM 1512 C CA . TYR A 1 183 ? 4.095 6.463 -4.448 1.00 92.88 183 TYR A CA 1
ATOM 1513 C C . TYR A 1 183 ? 3.047 5.356 -4.448 1.00 92.88 183 TYR A C 1
ATOM 1515 O O . TYR A 1 183 ? 2.249 5.220 -3.525 1.00 92.88 183 TYR A O 1
ATOM 1523 N N . THR A 1 184 ? 3.057 4.542 -5.495 1.00 95.50 184 THR A N 1
ATOM 1524 C CA . THR A 1 184 ? 2.229 3.343 -5.613 1.00 95.50 184 THR A CA 1
ATOM 1525 C C . THR A 1 184 ? 3.117 2.111 -5.693 1.00 95.50 184 THR A C 1
ATOM 1527 O O . THR A 1 184 ? 4.066 2.079 -6.467 1.00 95.50 184 THR A O 1
ATOM 1530 N N . MET A 1 185 ? 2.809 1.087 -4.905 1.00 95.19 185 MET A N 1
ATOM 1531 C CA . MET A 1 185 ? 3.456 -0.220 -4.952 1.00 95.19 185 MET A CA 1
ATOM 1532 C C . MET A 1 185 ? 2.534 -1.228 -5.632 1.00 95.19 185 MET A C 1
ATOM 1534 O O . MET A 1 185 ? 1.384 -1.405 -5.220 1.00 95.19 185 MET A O 1
ATOM 1538 N N . ILE A 1 186 ? 3.058 -1.911 -6.645 1.00 96.50 186 ILE A N 1
ATOM 1539 C CA . ILE A 1 186 ? 2.430 -3.072 -7.272 1.00 96.50 186 ILE A CA 1
ATOM 1540 C C . ILE A 1 186 ? 3.071 -4.316 -6.675 1.00 96.50 186 ILE A C 1
ATOM 1542 O O . ILE A 1 186 ? 4.273 -4.539 -6.818 1.00 96.50 186 ILE A O 1
ATOM 1546 N N . LEU A 1 187 ? 2.259 -5.116 -5.996 1.00 95.81 187 LEU A N 1
ATOM 1547 C CA . LEU A 1 187 ? 2.676 -6.323 -5.304 1.00 95.81 187 LEU A CA 1
ATOM 1548 C C . LEU A 1 187 ? 2.096 -7.558 -5.990 1.00 95.81 187 LEU A C 1
ATOM 1550 O O . LEU A 1 187 ? 0.945 -7.526 -6.420 1.00 95.81 187 LEU A O 1
ATOM 1554 N N . SER A 1 188 ? 2.847 -8.656 -6.033 1.00 95.56 188 SER A N 1
ATOM 1555 C CA . SER A 1 188 ? 2.403 -9.942 -6.589 1.00 95.56 188 SER A CA 1
ATOM 1556 C C . SER A 1 188 ? 2.569 -11.080 -5.585 1.00 95.56 188 SER A C 1
ATOM 1558 O O . SER A 1 188 ? 3.361 -10.994 -4.647 1.00 95.56 188 SER A O 1
ATOM 1560 N N . ARG A 1 189 ? 1.794 -12.154 -5.742 1.00 92.94 189 ARG A N 1
ATOM 1561 C CA . ARG A 1 189 ? 1.982 -13.403 -4.986 1.00 92.94 189 ARG A CA 1
ATOM 1562 C C . ARG A 1 189 ? 3.237 -14.160 -5.402 1.00 92.94 189 ARG A C 1
ATOM 1564 O O . ARG A 1 189 ? 3.772 -14.907 -4.591 1.00 92.94 189 ARG A O 1
ATOM 1571 N N . GLU A 1 190 ? 3.690 -13.939 -6.627 1.00 92.25 190 GLU A N 1
ATOM 1572 C CA . GLU A 1 190 ? 4.885 -14.541 -7.212 1.00 92.25 190 GLU A CA 1
ATOM 1573 C C . GLU A 1 190 ? 5.925 -13.447 -7.473 1.00 92.25 190 GLU A C 1
ATOM 1575 O O . GLU A 1 190 ? 5.608 -12.258 -7.474 1.00 92.25 190 GLU A O 1
ATOM 1580 N N . ASN A 1 191 ? 7.183 -13.824 -7.694 1.00 91.12 191 ASN A N 1
ATOM 1581 C CA . ASN A 1 191 ? 8.268 -12.874 -7.978 1.00 91.12 191 ASN A CA 1
ATOM 1582 C C . ASN A 1 191 ? 8.196 -12.262 -9.394 1.00 91.12 191 ASN A C 1
ATOM 1584 O O . ASN A 1 191 ? 9.153 -11.645 -9.855 1.00 91.12 191 ASN A O 1
ATOM 1588 N N . TYR A 1 192 ? 7.070 -12.434 -10.081 1.00 90.44 192 TYR A N 1
ATOM 1589 C CA . TYR A 1 192 ? 6.736 -11.789 -11.339 1.00 90.44 192 TYR A CA 1
ATOM 1590 C C . TYR A 1 192 ? 5.246 -11.426 -11.353 1.00 90.44 192 TYR A C 1
ATOM 1592 O O . TYR A 1 192 ? 4.450 -11.894 -10.533 1.00 90.44 192 TYR A O 1
ATOM 1600 N N . LEU A 1 193 ? 4.869 -10.571 -12.297 1.00 92.06 193 LEU A N 1
ATOM 1601 C CA . LEU A 1 193 ? 3.483 -10.271 -12.629 1.00 92.06 193 LEU A CA 1
ATOM 1602 C C . LEU A 1 193 ? 3.378 -10.173 -14.146 1.00 92.06 193 LEU A C 1
ATOM 1604 O O . LEU A 1 193 ? 4.311 -9.701 -14.798 1.00 92.06 193 LEU A O 1
ATOM 1608 N N . ASP A 1 194 ? 2.266 -10.642 -14.700 1.00 91.75 194 ASP A N 1
ATOM 1609 C CA . ASP A 1 194 ? 2.040 -10.596 -16.138 1.00 91.75 194 ASP A CA 1
ATOM 1610 C C . ASP A 1 194 ? 2.006 -9.142 -16.644 1.00 91.75 194 ASP A C 1
ATOM 1612 O O . ASP A 1 194 ? 1.499 -8.236 -15.971 1.00 91.75 194 ASP A O 1
ATOM 1616 N N . SER A 1 195 ? 2.565 -8.900 -17.831 1.00 90.81 195 SER A N 1
ATOM 1617 C CA . SER A 1 195 ? 2.672 -7.551 -18.388 1.00 90.81 195 SER A CA 1
ATOM 1618 C C . SER A 1 195 ? 1.305 -6.924 -18.670 1.00 90.81 195 SER A C 1
ATOM 1620 O O . SER A 1 195 ? 1.166 -5.705 -18.539 1.00 90.81 195 SER A O 1
ATOM 1622 N N . TRP A 1 196 ? 0.272 -7.725 -18.957 1.00 92.88 196 TRP A N 1
ATOM 1623 C CA . TRP A 1 196 ? -1.106 -7.252 -19.096 1.00 92.88 196 TRP A CA 1
ATOM 1624 C C . TRP A 1 196 ? -1.663 -6.718 -17.777 1.00 92.88 196 TRP A C 1
ATOM 1626 O O . TRP A 1 196 ? -2.302 -5.663 -17.759 1.00 92.88 196 TRP A O 1
ATOM 1636 N N . ASP A 1 197 ? -1.389 -7.405 -16.666 1.00 94.81 197 ASP A N 1
ATOM 1637 C CA . ASP A 1 197 ? -1.808 -6.971 -15.332 1.00 94.81 197 ASP A CA 1
ATOM 1638 C C . ASP A 1 197 ? -1.096 -5.672 -14.935 1.00 94.81 197 ASP A C 1
ATOM 1640 O O . ASP A 1 197 ? -1.746 -4.725 -14.481 1.00 94.81 197 ASP A O 1
ATOM 1644 N N . VAL A 1 198 ? 0.217 -5.581 -15.177 1.00 94.25 198 VAL A N 1
ATOM 1645 C CA . VAL A 1 198 ? 0.987 -4.347 -14.951 1.00 94.25 198 VAL A CA 1
ATOM 1646 C C . VAL A 1 198 ? 0.413 -3.203 -15.789 1.00 94.25 198 VAL A C 1
ATOM 1648 O O . VAL A 1 198 ? 0.083 -2.148 -15.247 1.00 94.25 198 VAL A O 1
ATOM 1651 N N . HIS A 1 199 ? 0.203 -3.411 -17.090 1.00 93.69 199 HIS A N 1
ATOM 1652 C CA . HIS A 1 199 ? -0.354 -2.389 -17.977 1.00 93.69 199 HIS A CA 1
ATOM 1653 C C . HIS A 1 199 ? -1.761 -1.944 -17.543 1.00 93.69 199 HIS A C 1
ATOM 1655 O O . HIS A 1 199 ? -2.077 -0.752 -17.558 1.00 93.69 199 HIS A O 1
ATOM 1661 N N . SER A 1 200 ? -2.595 -2.881 -17.084 1.00 94.31 200 SER A N 1
ATOM 1662 C CA . SER A 1 200 ? -3.924 -2.596 -16.533 1.00 94.31 200 SER A CA 1
ATOM 1663 C C . SER A 1 200 ? -3.853 -1.676 -15.311 1.00 94.31 200 SER A C 1
ATOM 1665 O O . SER A 1 200 ? -4.621 -0.712 -15.208 1.00 94.31 200 SER A O 1
ATOM 1667 N N . VAL A 1 201 ? -2.905 -1.932 -14.401 1.00 95.44 201 VAL A N 1
ATOM 1668 C CA . VAL A 1 201 ? -2.675 -1.092 -13.218 1.00 95.44 201 VAL A CA 1
ATOM 1669 C C . VAL A 1 201 ? -2.179 0.296 -13.619 1.00 95.44 201 VAL A C 1
ATOM 1671 O O . VAL A 1 201 ? -2.736 1.286 -13.151 1.00 95.44 201 VAL A O 1
ATOM 1674 N N . HIS A 1 202 ? -1.213 0.402 -14.532 1.00 95.25 202 HIS A N 1
ATOM 1675 C CA . HIS A 1 202 ? -0.750 1.699 -15.049 1.00 95.25 202 HIS A CA 1
ATOM 1676 C C . HIS A 1 202 ? -1.889 2.503 -15.683 1.00 95.25 202 HIS A C 1
ATOM 1678 O O . HIS A 1 202 ? -2.060 3.686 -15.390 1.00 95.25 202 HIS A O 1
ATOM 1684 N N . GLY A 1 203 ? -2.736 1.853 -16.485 1.00 94.94 203 GLY A N 1
ATOM 1685 C CA . GLY A 1 203 ? -3.919 2.482 -17.068 1.00 94.94 203 GLY A CA 1
ATOM 1686 C C . GLY A 1 203 ? -4.920 2.962 -16.012 1.00 94.94 203 GLY A C 1
ATOM 1687 O O . GLY A 1 203 ? -5.500 4.038 -16.160 1.00 94.94 203 GLY A O 1
ATOM 1688 N N . MET A 1 204 ? -5.120 2.195 -14.935 1.00 95.12 204 MET A N 1
ATOM 1689 C CA . MET A 1 204 ? -5.944 2.608 -13.793 1.00 95.12 204 MET A CA 1
ATOM 1690 C C . MET A 1 204 ? -5.385 3.864 -13.119 1.00 95.12 204 MET A C 1
ATOM 1692 O O . MET A 1 204 ? -6.138 4.815 -12.915 1.00 95.12 204 MET A O 1
ATOM 1696 N N . LEU A 1 205 ? -4.083 3.890 -12.827 1.00 94.81 205 LEU A N 1
ATOM 1697 C CA . LEU A 1 205 ? -3.420 5.029 -12.186 1.00 94.81 205 LEU A CA 1
ATOM 1698 C C . LEU A 1 205 ? -3.497 6.285 -13.057 1.00 94.81 205 LEU A C 1
ATOM 1700 O O . LEU A 1 205 ? -3.864 7.354 -12.570 1.00 94.81 205 LEU A O 1
ATOM 1704 N N . ASN A 1 206 ? -3.269 6.144 -14.363 1.00 93.06 206 ASN A N 1
ATOM 1705 C CA . ASN A 1 206 ? -3.358 7.260 -15.298 1.00 93.06 206 ASN A CA 1
ATOM 1706 C C . ASN A 1 206 ? -4.770 7.877 -15.333 1.00 93.06 206 ASN A C 1
ATOM 1708 O O . ASN A 1 206 ? -4.915 9.097 -15.293 1.00 93.06 206 ASN A O 1
ATOM 1712 N N . ARG A 1 207 ? -5.829 7.051 -15.322 1.00 94.00 207 ARG A N 1
ATOM 1713 C CA . ARG A 1 207 ? -7.222 7.542 -15.242 1.00 94.00 207 ARG A CA 1
ATOM 1714 C C . ARG A 1 207 ? -7.533 8.262 -13.928 1.00 94.00 207 ARG A C 1
ATOM 1716 O O . ARG A 1 207 ? -8.429 9.097 -13.898 1.00 94.00 207 ARG A O 1
ATOM 1723 N N . GLN A 1 208 ? -6.805 7.945 -12.861 1.00 91.44 208 GLN A N 1
ATOM 1724 C CA . GLN A 1 208 ? -6.906 8.616 -11.563 1.00 91.44 208 GLN A CA 1
ATOM 1725 C C . GLN A 1 208 ? -6.010 9.863 -11.465 1.00 91.44 208 GLN A C 1
ATOM 1727 O O . GLN A 1 208 ? -5.945 10.484 -10.408 1.00 91.44 208 GLN A O 1
ATOM 1732 N N . GLY A 1 209 ? -5.319 10.242 -12.546 1.00 90.00 209 GLY A N 1
ATOM 1733 C CA . GLY A 1 209 ? -4.402 11.384 -12.565 1.00 90.00 209 GLY A CA 1
ATOM 1734 C C . GLY A 1 209 ? -3.059 11.119 -11.878 1.00 90.00 209 GLY A C 1
ATOM 1735 O O . GLY A 1 209 ? -2.261 12.040 -11.716 1.00 90.00 209 GLY A O 1
ATOM 1736 N N . LEU A 1 210 ? -2.780 9.870 -11.497 1.00 87.94 210 LEU A N 1
ATOM 1737 C CA . LEU A 1 210 ? -1.527 9.458 -10.875 1.00 87.94 210 LEU A CA 1
ATOM 1738 C C . LEU A 1 210 ? -0.505 9.134 -11.968 1.00 87.94 210 LEU A C 1
ATOM 1740 O O . LEU A 1 210 ? -0.412 8.003 -12.447 1.00 87.94 210 LEU A O 1
ATOM 1744 N N . ARG A 1 211 ? 0.256 10.151 -12.389 1.00 82.94 211 ARG A N 1
ATOM 1745 C CA . ARG A 1 211 ? 1.296 9.999 -13.417 1.00 82.94 211 ARG A CA 1
ATOM 1746 C C . ARG A 1 211 ? 2.425 9.103 -12.918 1.00 82.94 211 ARG A C 1
ATOM 1748 O O . ARG A 1 211 ? 2.947 9.304 -11.827 1.00 82.94 211 ARG A O 1
ATOM 1755 N N . THR A 1 212 ? 2.826 8.133 -13.726 1.00 82.50 212 THR A N 1
ATOM 1756 C CA . THR A 1 212 ? 3.925 7.202 -13.438 1.00 82.50 212 THR A CA 1
ATOM 1757 C C . THR A 1 212 ? 5.243 7.770 -13.967 1.00 82.50 212 THR A C 1
ATOM 1759 O O . THR A 1 212 ? 5.769 7.291 -14.971 1.00 82.50 212 THR A O 1
ATOM 1762 N N . THR A 1 213 ? 5.733 8.852 -13.359 1.00 82.25 213 THR A N 1
ATOM 1763 C CA . THR A 1 213 ? 6.937 9.556 -13.831 1.00 82.25 213 THR A CA 1
ATOM 1764 C C . THR A 1 213 ? 8.196 8.750 -13.532 1.00 82.25 213 THR A C 1
ATOM 1766 O O . THR A 1 213 ? 8.980 8.469 -14.437 1.00 82.25 213 THR A O 1
ATOM 1769 N N . PHE A 1 214 ? 8.350 8.283 -12.296 1.00 91.56 214 PHE A N 1
ATOM 1770 C CA . PHE A 1 214 ? 9.502 7.492 -11.890 1.00 91.56 214 PHE A CA 1
ATOM 1771 C C . PHE A 1 214 ? 9.088 6.074 -11.496 1.00 91.56 214 PHE A C 1
ATOM 1773 O O . PHE A 1 214 ? 8.218 5.878 -10.647 1.00 91.56 214 PHE A O 1
ATOM 1780 N N . VAL A 1 215 ? 9.699 5.080 -12.139 1.00 93.25 215 VAL A N 1
ATOM 1781 C CA . VAL A 1 215 ? 9.343 3.664 -12.003 1.00 93.25 215 VAL A CA 1
ATOM 1782 C C . VAL A 1 215 ? 10.560 2.860 -11.573 1.00 93.25 215 VAL A C 1
ATOM 1784 O O . VAL A 1 215 ? 11.529 2.732 -12.318 1.00 93.25 215 VAL A O 1
ATOM 1787 N N . GLU A 1 216 ? 10.485 2.243 -10.403 1.00 93.06 216 GLU A N 1
ATOM 1788 C CA . GLU A 1 216 ? 11.452 1.249 -9.952 1.00 93.06 216 GLU A CA 1
ATOM 1789 C C . GLU A 1 216 ? 10.867 -0.140 -10.184 1.00 93.06 216 GLU A C 1
ATOM 1791 O O . GLU A 1 216 ? 9.913 -0.534 -9.516 1.00 93.06 216 GLU A O 1
ATOM 1796 N N . LYS A 1 217 ? 11.422 -0.887 -11.140 1.00 93.62 217 LYS A N 1
ATOM 1797 C CA . LYS A 1 217 ? 11.053 -2.286 -11.370 1.00 93.62 217 LYS A CA 1
ATOM 1798 C C . LYS A 1 217 ? 11.963 -3.187 -10.557 1.00 93.62 217 LYS A C 1
ATOM 1800 O O . LYS A 1 217 ? 13.179 -3.137 -10.726 1.00 93.62 217 LYS A O 1
ATOM 1805 N N . THR A 1 218 ? 11.389 -4.030 -9.722 1.00 91.38 218 THR A N 1
ATOM 1806 C CA . THR A 1 218 ? 12.118 -4.994 -8.892 1.00 91.38 218 THR A CA 1
ATOM 1807 C C . THR A 1 218 ? 12.026 -6.395 -9.494 1.00 91.38 218 THR A C 1
ATOM 1809 O O . THR A 1 218 ? 11.396 -6.612 -10.533 1.00 91.38 218 THR A O 1
ATOM 1812 N N . CYS A 1 219 ? 12.716 -7.359 -8.888 1.00 86.31 219 CYS A N 1
ATOM 1813 C CA . CYS A 1 219 ? 12.717 -8.752 -9.330 1.00 86.31 219 CYS A CA 1
ATOM 1814 C C . CYS A 1 219 ? 13.172 -8.980 -10.776 1.00 86.31 219 CYS A C 1
ATOM 1816 O O . CYS A 1 219 ? 12.561 -9.747 -11.521 1.00 86.31 219 CYS A O 1
ATOM 1818 N N . ASN A 1 220 ? 14.257 -8.309 -11.188 1.00 68.94 220 ASN A N 1
ATOM 1819 C CA . ASN A 1 220 ? 14.812 -8.410 -12.545 1.00 68.94 220 ASN A CA 1
ATOM 1820 C C . ASN A 1 220 ? 13.787 -8.130 -13.663 1.00 68.94 220 ASN A C 1
ATOM 1822 O O . ASN A 1 220 ? 13.993 -8.530 -14.809 1.00 68.94 220 ASN A O 1
ATOM 1826 N N . GLY A 1 221 ? 12.696 -7.421 -13.343 1.00 59.28 221 GLY A N 1
ATOM 1827 C CA . GLY A 1 221 ? 11.696 -6.960 -14.295 1.00 59.28 221 GLY A CA 1
ATOM 1828 C C . GLY A 1 221 ? 11.175 -8.046 -15.232 1.00 59.28 221 GLY A C 1
ATOM 1829 O O . GLY A 1 221 ? 11.227 -7.799 -16.424 1.00 59.28 221 GLY A O 1
ATOM 1830 N N . ALA A 1 222 ? 10.755 -9.208 -14.706 1.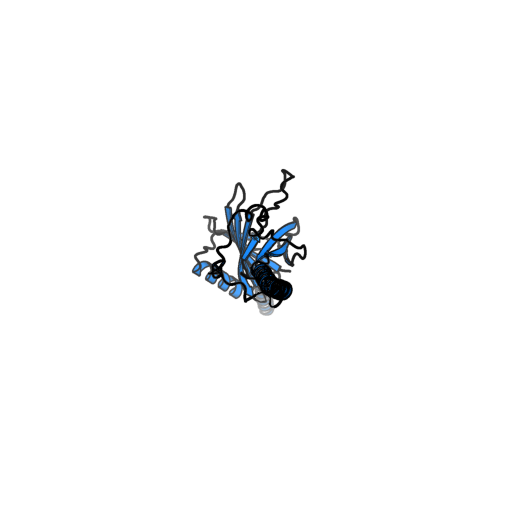00 52.31 222 ALA A N 1
ATOM 1831 C CA . ALA A 1 222 ? 9.873 -10.262 -15.266 1.00 52.31 222 ALA A CA 1
ATOM 1832 C C . ALA A 1 222 ? 9.951 -10.689 -16.763 1.00 52.31 222 ALA A C 1
ATOM 1834 O O . ALA A 1 222 ? 9.252 -11.617 -17.160 1.00 52.31 222 ALA A O 1
ATOM 1835 N N . GLU A 1 223 ? 10.799 -10.100 -17.603 1.00 52.69 223 GLU A N 1
ATOM 1836 C CA . GLU A 1 223 ? 10.796 -10.279 -19.060 1.00 52.69 223 GLU A CA 1
ATOM 1837 C C . GLU A 1 223 ? 12.109 -10.861 -19.605 1.00 52.69 223 GLU A C 1
ATOM 1839 O O . GLU A 1 223 ? 12.159 -11.292 -20.757 1.00 52.69 223 GLU A O 1
ATOM 1844 N N . SER A 1 224 ? 13.174 -10.956 -18.799 1.00 51.22 224 SER A N 1
ATOM 1845 C CA . SER A 1 224 ? 14.483 -11.413 -19.300 1.00 51.22 224 SER A CA 1
ATOM 1846 C C . SER A 1 224 ? 14.561 -12.918 -19.595 1.00 51.22 224 SER A C 1
ATOM 1848 O O . SER A 1 224 ? 15.462 -13.353 -20.309 1.00 51.22 224 SER A O 1
ATOM 1850 N N . LEU A 1 225 ? 13.614 -13.728 -19.106 1.00 53.47 225 LEU A N 1
ATOM 1851 C CA . LEU A 1 225 ? 13.648 -15.185 -19.292 1.00 53.47 225 LEU A CA 1
ATOM 1852 C C . LEU A 1 225 ? 12.984 -15.664 -20.594 1.00 53.47 225 LEU A C 1
ATOM 1854 O O . LEU A 1 225 ? 13.370 -16.708 -21.118 1.00 53.47 225 LEU A O 1
ATOM 1858 N N . ARG A 1 226 ? 12.027 -14.912 -21.160 1.00 54.94 226 ARG A N 1
ATOM 1859 C CA . ARG A 1 226 ? 11.315 -15.342 -22.382 1.00 54.94 226 ARG A CA 1
ATOM 1860 C C . ARG A 1 226 ? 12.120 -15.115 -23.663 1.00 54.94 226 ARG A C 1
ATOM 1862 O O . ARG A 1 226 ? 12.039 -15.936 -24.574 1.00 54.94 226 ARG A O 1
ATOM 1869 N N . LEU A 1 227 ? 12.931 -14.055 -23.726 1.00 58.97 227 LEU A N 1
ATOM 1870 C CA . LEU A 1 227 ? 13.758 -13.775 -24.907 1.00 58.97 227 LEU A CA 1
ATOM 1871 C C . LEU A 1 227 ? 14.861 -14.828 -25.100 1.00 58.97 227 LEU A C 1
ATOM 1873 O O . LEU A 1 227 ? 15.120 -15.257 -26.221 1.00 58.97 227 LEU A O 1
ATOM 1877 N N . THR A 1 228 ? 15.467 -15.290 -24.006 1.00 60.56 228 THR A N 1
ATOM 1878 C CA . THR A 1 228 ? 16.565 -16.267 -24.035 1.00 60.56 228 THR A CA 1
ATOM 1879 C C . THR A 1 228 ? 16.113 -17.620 -24.591 1.00 60.56 228 THR A C 1
ATOM 1881 O O . THR A 1 228 ? 16.823 -18.224 -25.389 1.00 60.56 228 THR A O 1
ATOM 1884 N N . LEU A 1 229 ? 14.902 -18.071 -24.249 1.00 64.25 229 LEU A N 1
ATOM 1885 C CA . LEU A 1 229 ? 14.324 -19.317 -24.772 1.00 64.25 229 LEU A CA 1
ATOM 1886 C C . LEU A 1 229 ? 14.044 -19.251 -26.280 1.00 64.25 229 LEU A C 1
ATOM 1888 O O . LEU A 1 229 ? 14.329 -20.209 -26.996 1.00 64.25 229 LEU A O 1
ATOM 1892 N N . LEU A 1 230 ? 13.542 -18.117 -26.777 1.00 68.94 230 LEU A N 1
ATOM 1893 C CA . LEU A 1 230 ? 13.312 -17.919 -28.212 1.00 68.94 230 LEU A CA 1
ATOM 1894 C C . LEU A 1 230 ? 14.624 -17.891 -29.002 1.00 68.94 230 LEU A C 1
ATOM 1896 O O . LEU A 1 230 ? 14.708 -18.507 -30.060 1.00 68.94 230 LEU A O 1
ATOM 1900 N N . ILE A 1 231 ? 15.664 -17.242 -28.473 1.00 74.75 231 ILE A N 1
ATOM 1901 C CA . ILE A 1 231 ? 16.982 -17.194 -29.120 1.00 74.75 231 ILE A CA 1
ATOM 1902 C C . ILE A 1 231 ? 17.609 -18.592 -29.194 1.00 74.75 231 ILE A C 1
ATOM 1904 O O . ILE A 1 231 ? 18.154 -18.949 -30.234 1.00 74.75 231 ILE A O 1
ATOM 1908 N N . VAL A 1 232 ? 17.489 -19.411 -28.143 1.00 77.69 232 VAL A N 1
ATOM 1909 C CA . VAL A 1 232 ? 18.001 -20.794 -28.148 1.00 77.69 232 VAL A CA 1
ATOM 1910 C C . VAL A 1 232 ? 17.260 -21.671 -29.163 1.00 77.69 232 VAL A C 1
ATOM 1912 O O . VAL A 1 232 ? 17.897 -22.459 -29.857 1.00 77.69 232 VAL A O 1
ATOM 1915 N N . LEU A 1 233 ? 15.939 -21.513 -29.301 1.00 76.81 233 LEU A N 1
ATOM 1916 C CA . LEU A 1 233 ? 15.141 -22.254 -30.287 1.00 76.81 233 LEU A CA 1
ATOM 1917 C C . LEU A 1 233 ? 15.436 -21.828 -31.735 1.00 76.81 233 LEU A C 1
ATOM 1919 O O . LEU A 1 233 ? 15.475 -22.660 -32.641 1.00 76.81 233 LEU A O 1
ATOM 1923 N N . ILE A 1 234 ? 15.673 -20.537 -31.969 1.00 81.94 234 ILE A N 1
ATOM 1924 C CA . ILE A 1 234 ? 16.064 -20.034 -33.292 1.00 81.94 234 ILE A CA 1
ATOM 1925 C C . ILE A 1 234 ? 17.498 -20.475 -33.622 1.00 81.94 234 ILE A C 1
ATOM 1927 O O . ILE A 1 234 ? 17.778 -20.900 -34.738 1.00 81.94 234 ILE A O 1
ATOM 1931 N N . ALA A 1 235 ? 18.409 -20.448 -32.647 1.00 78.94 235 ALA A N 1
ATOM 1932 C CA . ALA A 1 235 ? 19.782 -20.898 -32.846 1.00 78.94 235 ALA A CA 1
ATOM 1933 C C . ALA A 1 235 ? 19.865 -22.407 -33.140 1.00 78.94 235 ALA A C 1
ATOM 1935 O O . ALA A 1 235 ? 20.600 -22.801 -34.039 1.00 78.94 235 ALA A O 1
ATOM 1936 N N . SER A 1 236 ? 19.086 -23.246 -32.448 1.00 75.81 236 SER A N 1
ATOM 1937 C CA . SER A 1 236 ? 19.099 -24.703 -32.661 1.00 75.81 236 SER A CA 1
ATOM 1938 C C . SER A 1 236 ? 18.490 -25.131 -34.003 1.00 75.81 236 SER A C 1
ATOM 1940 O O . SER A 1 236 ? 18.912 -26.128 -34.597 1.00 75.81 236 SER A O 1
ATOM 1942 N N . THR A 1 237 ? 17.529 -24.362 -34.518 1.00 75.44 237 THR A N 1
ATOM 1943 C CA . THR A 1 237 ? 16.961 -24.582 -35.856 1.00 75.44 237 THR A CA 1
ATOM 1944 C C . THR A 1 237 ? 17.907 -24.114 -36.962 1.00 75.44 237 THR A C 1
ATOM 1946 O O . THR A 1 237 ? 18.031 -24.801 -37.969 1.00 75.44 237 THR A O 1
ATOM 1949 N N . LEU A 1 238 ? 18.665 -23.029 -36.769 1.00 73.50 238 LEU A N 1
ATOM 1950 C CA . LEU A 1 238 ? 19.695 -22.623 -37.734 1.00 73.50 238 LEU A CA 1
ATOM 1951 C C . LEU A 1 238 ? 20.875 -23.603 -37.807 1.00 73.50 238 LEU A C 1
ATOM 1953 O O . LEU A 1 238 ? 21.362 -23.869 -38.899 1.00 73.50 238 LEU A O 1
ATOM 1957 N N . THR A 1 239 ? 21.317 -24.185 -36.690 1.00 66.25 239 THR A N 1
ATOM 1958 C CA . THR A 1 239 ? 22.430 -25.156 -36.690 1.00 66.25 239 THR A CA 1
ATOM 1959 C C . THR A 1 239 ? 22.059 -26.536 -37.234 1.00 66.25 239 THR A C 1
ATOM 1961 O O . THR A 1 239 ? 22.943 -27.358 -37.422 1.00 66.25 239 THR A O 1
ATOM 1964 N N . SER A 1 240 ? 20.771 -26.821 -37.445 1.00 61.84 240 SER A N 1
ATOM 1965 C CA . SER A 1 240 ? 20.302 -28.071 -38.069 1.00 61.84 240 SER A CA 1
ATOM 1966 C C . SER A 1 240 ? 20.011 -27.927 -39.569 1.00 61.84 240 SER A C 1
ATOM 1968 O O . SER A 1 240 ? 19.660 -28.908 -40.220 1.00 61.84 240 SER A O 1
ATOM 1970 N N . LEU A 1 241 ? 20.163 -26.715 -40.115 1.00 60.50 241 LEU A N 1
ATOM 1971 C CA . LEU A 1 241 ? 19.951 -26.367 -41.525 1.00 60.50 241 LEU A CA 1
ATOM 1972 C C . LEU A 1 241 ? 21.259 -26.098 -42.299 1.00 60.50 241 LEU A C 1
ATOM 1974 O O . LEU A 1 241 ? 21.199 -25.857 -43.504 1.00 60.50 241 LEU A O 1
ATOM 1978 N N . PHE A 1 242 ? 22.411 -26.164 -41.624 1.00 54.28 242 PHE A N 1
ATOM 1979 C CA . PHE A 1 242 ? 23.767 -26.127 -42.188 1.00 54.28 242 PHE A CA 1
ATOM 1980 C C . PHE A 1 242 ? 24.492 -27.437 -41.878 1.00 54.28 242 PHE A C 1
ATOM 1982 O O . PHE A 1 242 ? 25.318 -27.851 -42.721 1.00 54.28 242 PHE A O 1
#

Sequence (242 aa):
MWYLIEKLVHTEERHQTIRLTSCPVIHISEDRTTFTTRNPLYKFYDSTYGAQYPYNTPNVPTRNPTDPRTTFVNEQDFIKQNEEYDRKTTYDHERRRANYASYMKRHFSKKGLKIYMSDGSSSIEHYLQYNTSNPGFWTLSGSDEAVQDNIKHFAGTTLVLKAVGNHLVLHVCQSSREVKELYTMILSRENYLDSWDVHSVHGMLNRQGLRTTFVEKTCNGAESLRLTLLIVLIASTLTSLF

pLDDT: mean 70.81, std 20.12, range [30.38, 96.56]

Organism: Dendroctonus ponderosae (NCBI:txid77166)

Radius of gyration: 32.75 Å; chains: 1; bounding box: 85×51×98 Å

Secondary structure (DSSP, 8-state):
-EEEEEEEESS--S-EEEE-S---EEEEEEE-S------TT-----TTTTTT-----S------TT-TT---S-HHHHHHHHHHHHHHHHHHHHHHHHHHHHHHHHHT-EEEEEEEEE-SS-EEEEEEEEETTSTTEEEEPP-S----TTS---EEEEEEEEE-SSEEEEEEEEE-SS-EEEEEEEEESSS---HHHHHHHHHHHHHTT----EEEE-GGGTTHHHHHHHHHHHHHHHTT--

Foldseek 3Di:
DKWFFKKFWQPDPAQDEDEAAWTKDKDKDWDPPAPPPPPPVPPVPPPPVPPDDDPPDPDPDPDDPPDPPDPDPPPPVVVVVVVVVCVVVVVVVVVVVVVVVVVVCLQARKTKMWMWMDRPVDIDIWIWIDGPNDPQKIWTDQPPPPDDPPDQRKTKIWGFPDDDPFWTKIWIFIDGPVDTITIITIIGPDLADDPVVVVVVQVVCVVVVRDRRYMYGYSRNRPPPPVVVVVVVVVVVVVVVD